Protein AF-A0A2T7PE04-F1 (afdb_monomer)

Mean predicted aligned error: 10.23 Å

Secondary structure (DSSP, 8-state):
-----------------S----S---HHHHHHHHHHHS-TT-SSEE-HHHHHHHIIIII-SS-SS-EEHHHHHHHHHHHH---HHHHHHHHHHHHTT-SEE-GGGGSSTTTSS-EEHHHHHHHHHHHHHHHHHTT-------HHHHHHHHHHHT-TT-SSEE-HHHHHHHIIIII-GGGTTT--TTSS---SS-S-EEHHHHHHHHHHHS---HHHHHHHHHHHHTT-SEE-GGGG-STTTTT-EEHHHHHHHHTT-

Organism: Pomacea canaliculata (NCBI:txid400727)

InterPro domains:
  IPR011992 EF-hand domain pair [SSF47473] (48-207)

Nearest PDB structures (foldseek):
  3mse-assembly1_B-2  TM=3.261E-01  e=2.092E-01  Plasmodium falciparum
  2scp-assembly1_B  TM=3.232E-01  e=1.179E+00  Hediste diversicolor
  4ndb-assembly2_B  TM=3.263E-01  e=1.772E+00  Doryteuthis pealeii
  5f6t-assembly1_A  TM=3.227E-01  e=1.772E+00  Doryteuthis pealeii

Sequence (257 aa):
MCVYIFHLCARVNRAEEGGCVSTSLSIDEKLRINAAANDHDNNQIVDASDVAYDLSHNYDTNGDGAVTEDESITRWTCAFGDTVYFARFVFNLLSRGQAEIRPEQFNVPPLDTGIPLSRFIELNRQRYELFSNDSCVNTDLTLDQKLDINAQQNDHNNDGLVTSDDIAYDLNNRYDANRGLLQMKNSRESLTEDGKVTQAEWVLHWSCAYGDTAAYARYTWQQIGRGAEYIQSSQFSGPPFDTGIPIAAFRASNRQV

Structure (mmCIF, N/CA/C/O backbone):
data_AF-A0A2T7PE04-F1
#
_entry.id   AF-A0A2T7PE04-F1
#
loop_
_atom_site.group_PDB
_atom_site.id
_atom_site.type_symbol
_atom_site.label_atom_id
_atom_site.label_alt_id
_atom_site.label_comp_id
_atom_site.label_asym_id
_atom_site.label_entity_id
_atom_site.label_seq_id
_atom_site.pdbx_PDB_ins_code
_atom_site.Cartn_x
_atom_site.Cartn_y
_atom_site.Cartn_z
_atom_site.occupancy
_atom_site.B_iso_or_equiv
_atom_site.auth_seq_id
_atom_site.auth_comp_id
_atom_site.auth_asym_id
_atom_site.auth_atom_id
_atom_site.pdbx_PDB_model_num
ATOM 1 N N . MET A 1 1 ? 61.972 16.098 19.464 1.00 27.78 1 MET A N 1
ATOM 2 C CA . MET A 1 1 ? 61.498 17.491 19.290 1.00 27.78 1 MET A CA 1
ATOM 3 C C . MET A 1 1 ? 60.408 17.437 18.222 1.00 27.78 1 MET A C 1
ATOM 5 O O . MET A 1 1 ? 60.776 17.211 17.085 1.00 27.78 1 MET A O 1
ATOM 9 N N . CYS A 1 2 ? 59.093 17.349 18.488 1.00 22.66 2 CYS A N 1
ATOM 10 C CA . CYS A 1 2 ? 58.200 18.124 19.384 1.00 22.66 2 CYS A CA 1
ATOM 11 C C . CYS A 1 2 ? 58.301 19.633 19.062 1.00 22.66 2 CYS A C 1
ATOM 13 O O . CYS A 1 2 ? 59.397 20.159 19.211 1.00 22.66 2 CYS A O 1
ATOM 15 N N . VAL A 1 3 ? 57.268 20.354 18.577 1.00 24.62 3 VAL A N 1
ATOM 16 C CA . VAL A 1 3 ? 55.941 20.597 19.204 1.00 24.62 3 VAL A CA 1
ATOM 17 C C . VAL A 1 3 ? 54.920 21.302 18.246 1.00 24.62 3 VAL A C 1
ATOM 19 O O . VAL A 1 3 ? 55.296 22.289 17.629 1.00 24.62 3 VAL A O 1
ATOM 22 N N . TYR A 1 4 ? 53.657 20.803 18.225 1.00 25.81 4 TYR A N 1
ATOM 23 C CA . TYR A 1 4 ? 52.291 21.435 18.202 1.00 25.81 4 TYR A CA 1
ATOM 24 C C . TYR A 1 4 ? 51.849 22.403 17.061 1.00 25.81 4 TYR A C 1
ATOM 26 O O . TYR A 1 4 ? 52.633 23.220 16.608 1.00 25.81 4 TYR A O 1
ATOM 34 N N . ILE A 1 5 ? 50.594 22.401 16.552 1.00 26.19 5 ILE A N 1
ATOM 35 C CA . ILE A 1 5 ? 49.298 22.659 17.241 1.00 26.19 5 ILE A CA 1
ATOM 36 C C . ILE A 1 5 ? 48.085 21.887 16.648 1.00 26.19 5 ILE A C 1
ATOM 38 O O . ILE A 1 5 ? 48.012 21.563 15.468 1.00 26.19 5 ILE A O 1
ATOM 42 N N . PHE A 1 6 ? 47.148 21.640 17.569 1.00 26.67 6 PHE A N 1
ATOM 43 C CA . PHE A 1 6 ? 45.849 20.960 17.599 1.00 26.67 6 PHE A CA 1
ATOM 44 C C . PHE A 1 6 ? 44.714 21.414 16.638 1.00 26.67 6 PHE A C 1
ATOM 46 O O . PHE A 1 6 ? 44.515 22.599 16.409 1.00 26.67 6 PHE A O 1
ATOM 53 N N . HIS A 1 7 ? 43.863 20.423 16.314 1.00 24.27 7 HIS A N 1
ATOM 54 C CA . HIS A 1 7 ? 42.381 20.412 16.269 1.00 24.27 7 HIS A CA 1
ATOM 55 C C . HIS A 1 7 ? 41.602 21.220 15.214 1.00 24.27 7 HIS A C 1
ATOM 57 O O . HIS A 1 7 ? 41.357 22.410 15.375 1.00 24.27 7 HIS A O 1
ATOM 63 N N . LEU A 1 8 ? 40.938 20.478 14.318 1.00 25.59 8 LEU A N 1
ATOM 64 C CA . LEU A 1 8 ? 39.481 20.578 14.176 1.00 25.59 8 LEU A CA 1
ATOM 65 C C . LEU A 1 8 ? 38.883 19.205 13.826 1.00 25.59 8 LEU A C 1
ATOM 67 O O . LEU A 1 8 ? 39.185 18.613 12.794 1.00 25.59 8 LEU A O 1
ATOM 71 N N . CYS A 1 9 ? 38.058 18.695 14.742 1.00 28.19 9 CYS A N 1
ATOM 72 C CA . CYS A 1 9 ? 37.205 17.529 14.559 1.00 28.19 9 CYS A CA 1
ATOM 73 C C . CYS A 1 9 ? 36.191 17.770 13.435 1.00 28.19 9 CYS A C 1
ATOM 75 O O . CYS A 1 9 ? 35.368 18.677 13.543 1.00 28.19 9 CYS A O 1
ATOM 77 N N . ALA A 1 10 ? 36.142 16.874 12.454 1.00 27.56 10 ALA A N 1
ATOM 78 C CA . ALA A 1 10 ? 34.897 16.519 11.788 1.00 27.56 10 ALA A CA 1
ATOM 79 C C . ALA A 1 10 ? 34.791 14.993 11.796 1.00 27.56 10 ALA A C 1
ATOM 81 O O . ALA A 1 10 ? 35.733 14.277 11.465 1.00 27.56 10 ALA A O 1
ATOM 82 N N . ARG A 1 11 ? 33.659 14.529 12.319 1.00 27.81 11 ARG A N 1
ATOM 83 C CA . ARG A 1 11 ? 33.327 13.137 12.601 1.00 27.81 11 ARG A CA 1
ATOM 84 C C . ARG A 1 11 ? 33.452 12.286 11.340 1.00 27.81 11 ARG A C 1
ATOM 86 O O . ARG A 1 11 ? 33.003 12.680 10.270 1.00 27.81 11 ARG A O 1
ATOM 93 N N . VAL A 1 12 ? 34.007 11.093 11.517 1.00 32.03 12 VAL A N 1
ATOM 94 C CA . VAL A 1 12 ? 33.907 9.990 10.562 1.00 32.03 12 VAL A CA 1
ATOM 95 C C . VAL A 1 12 ? 32.426 9.611 10.472 1.00 32.03 12 VAL A C 1
ATOM 97 O O . VAL A 1 12 ? 31.904 8.960 11.377 1.00 32.03 12 VAL A O 1
ATOM 100 N N . ASN A 1 13 ? 31.736 10.069 9.424 1.00 32.59 13 ASN A N 1
ATOM 101 C CA . ASN A 1 13 ? 30.452 9.492 9.041 1.00 32.59 13 ASN A CA 1
ATOM 102 C C . ASN A 1 13 ? 30.728 8.115 8.445 1.00 32.59 13 ASN A C 1
ATOM 104 O O . ASN A 1 13 ? 31.576 7.944 7.571 1.00 32.59 13 ASN A O 1
ATOM 108 N N . ARG A 1 14 ? 30.063 7.127 9.028 1.00 31.98 14 ARG A N 1
ATOM 109 C CA . ARG A 1 14 ? 30.251 5.705 8.791 1.00 31.98 14 ARG A CA 1
ATOM 110 C C . ARG A 1 14 ? 29.171 5.240 7.811 1.00 31.98 14 ARG A C 1
ATOM 112 O O . ARG A 1 14 ? 28.013 5.579 8.021 1.00 31.98 14 ARG A O 1
ATOM 119 N N . ALA A 1 15 ? 29.606 4.428 6.847 1.00 34.78 15 ALA A N 1
ATOM 120 C CA . ALA A 1 15 ? 28.844 3.641 5.871 1.00 34.78 15 ALA A CA 1
ATOM 121 C C . ALA A 1 15 ? 28.248 4.399 4.665 1.00 34.78 15 ALA A C 1
ATOM 123 O O . ALA A 1 15 ? 27.088 4.792 4.650 1.00 34.78 15 ALA A O 1
ATOM 124 N N . GLU A 1 16 ? 29.074 4.528 3.621 1.00 43.03 16 GLU A N 1
ATOM 125 C CA . GLU A 1 16 ? 28.631 4.378 2.233 1.00 43.03 16 GLU A CA 1
ATOM 126 C C . GLU A 1 16 ? 28.378 2.880 1.976 1.00 43.03 16 GLU A C 1
ATOM 128 O O . GLU A 1 16 ? 29.316 2.083 2.011 1.00 43.03 16 GLU A O 1
ATOM 133 N N . GLU A 1 17 ? 27.129 2.498 1.716 1.00 35.31 17 GLU A N 1
ATOM 134 C CA . GLU A 1 17 ? 26.747 1.212 1.122 1.00 35.31 17 GLU A CA 1
ATOM 135 C C . GLU A 1 17 ? 25.941 1.511 -0.159 1.00 35.31 17 GLU A C 1
ATOM 137 O O . GLU A 1 17 ? 24.903 2.158 -0.104 1.00 35.31 17 GLU A O 1
ATOM 142 N N . GLY A 1 18 ? 26.459 1.100 -1.324 1.00 37.59 18 GLY A N 1
ATOM 143 C CA . GLY A 1 18 ? 25.683 0.774 -2.534 1.00 37.59 18 GLY A CA 1
ATOM 144 C C . GLY A 1 18 ? 24.768 1.825 -3.198 1.00 37.59 18 GLY A C 1
ATOM 145 O O . GLY A 1 18 ? 23.555 1.741 -3.102 1.00 37.59 18 GLY A O 1
ATOM 146 N N . GLY A 1 19 ? 25.332 2.701 -4.038 1.00 48.53 19 GLY A N 1
ATOM 147 C CA . GLY A 1 19 ? 24.897 2.841 -5.444 1.00 48.53 19 GLY A CA 1
ATOM 148 C C . GLY A 1 19 ? 23.453 3.229 -5.824 1.00 48.53 19 GLY A C 1
ATOM 149 O O . GLY A 1 19 ? 22.999 2.768 -6.869 1.00 48.53 19 GLY A O 1
ATOM 150 N N . CYS A 1 20 ? 22.729 4.079 -5.089 1.00 64.50 20 CYS A N 1
ATOM 151 C CA . CYS A 1 20 ? 21.501 4.673 -5.646 1.00 64.50 20 CYS A CA 1
ATOM 152 C C . CYS A 1 20 ? 21.829 5.642 -6.809 1.00 64.50 20 CYS A C 1
ATOM 154 O O . CYS A 1 20 ? 22.736 6.468 -6.695 1.00 64.50 20 CYS A O 1
ATOM 156 N N . VAL A 1 21 ? 21.096 5.562 -7.929 1.00 61.19 21 VAL A N 1
ATOM 157 C CA . VAL A 1 21 ? 21.452 6.259 -9.186 1.00 61.19 21 VAL A CA 1
ATOM 158 C C . VAL A 1 21 ? 20.731 7.604 -9.353 1.00 61.19 21 VAL A C 1
ATOM 160 O O . VAL A 1 21 ? 21.241 8.473 -10.060 1.00 61.19 21 VAL A O 1
ATOM 163 N N . SER A 1 22 ? 19.575 7.834 -8.714 1.00 59.44 22 SER A N 1
ATOM 164 C CA . SER A 1 22 ? 18.829 9.083 -8.926 1.00 59.44 22 SER A CA 1
ATOM 165 C C . SER A 1 22 ? 18.009 9.548 -7.724 1.00 59.44 22 SER A C 1
ATOM 167 O O . SER A 1 22 ? 17.223 8.788 -7.174 1.00 59.44 22 SER A O 1
ATOM 169 N N . THR A 1 23 ? 18.160 10.820 -7.338 1.00 60.88 23 THR A N 1
ATOM 170 C CA . THR A 1 23 ? 17.437 11.436 -6.207 1.00 60.88 23 THR A CA 1
ATOM 171 C C . THR A 1 23 ? 16.507 12.585 -6.618 1.00 60.88 23 THR A C 1
ATOM 173 O O . THR A 1 23 ? 15.920 13.229 -5.751 1.00 60.88 23 THR A O 1
ATOM 176 N N . SER A 1 24 ? 16.345 12.870 -7.919 1.00 71.88 24 SER A N 1
ATOM 177 C CA . SER A 1 24 ? 15.577 14.041 -8.382 1.00 71.88 24 SER A CA 1
ATOM 178 C C . SER A 1 24 ? 14.879 13.863 -9.739 1.00 71.88 24 SER A C 1
ATOM 180 O O . SER A 1 24 ? 14.926 14.764 -10.577 1.00 71.88 24 SER A O 1
ATOM 182 N N . LEU A 1 25 ? 14.254 12.710 -9.986 1.00 87.94 25 LEU A N 1
ATOM 183 C CA . LEU A 1 25 ? 13.453 12.498 -11.199 1.00 87.94 25 LEU A CA 1
ATOM 184 C C . LEU A 1 25 ? 12.065 13.133 -11.068 1.00 87.94 25 LEU A C 1
ATOM 186 O O . LEU A 1 25 ? 11.424 13.044 -10.018 1.00 87.94 25 LEU A O 1
ATOM 190 N N . SER A 1 26 ? 11.563 13.711 -12.156 1.00 90.88 26 SER A N 1
ATOM 191 C CA . SER A 1 26 ? 10.141 14.033 -12.299 1.00 90.88 26 SER A CA 1
ATOM 192 C C . SER A 1 26 ? 9.295 12.757 -12.388 1.00 90.88 26 SER A C 1
ATOM 194 O O . SER A 1 26 ? 9.791 11.701 -12.781 1.00 90.88 26 SER A O 1
ATOM 196 N N . ILE A 1 27 ? 7.998 12.843 -12.066 1.00 90.88 27 ILE A N 1
ATOM 197 C CA . ILE A 1 27 ? 7.074 11.699 -12.195 1.00 90.88 27 ILE A CA 1
ATOM 198 C C . ILE A 1 27 ? 7.115 11.127 -13.621 1.00 90.88 27 ILE A C 1
ATOM 200 O O . ILE A 1 27 ? 7.191 9.915 -13.789 1.00 90.88 27 ILE A O 1
ATOM 204 N N . ASP A 1 28 ? 7.147 11.976 -14.648 1.00 93.19 28 ASP A N 1
ATOM 205 C CA . ASP A 1 28 ? 7.186 11.525 -16.044 1.00 93.19 28 ASP A CA 1
ATOM 206 C C . ASP A 1 28 ? 8.462 10.736 -16.376 1.00 93.19 28 ASP A C 1
ATOM 208 O O . ASP A 1 28 ? 8.407 9.732 -17.090 1.00 93.19 28 ASP A O 1
ATOM 212 N N . GLU A 1 29 ? 9.610 11.137 -15.826 1.00 92.56 29 GLU A N 1
ATOM 213 C CA . GLU A 1 29 ? 10.861 10.392 -15.984 1.00 92.56 29 GLU A CA 1
ATOM 214 C C . GLU A 1 29 ? 10.814 9.039 -15.273 1.00 92.56 29 GLU A C 1
ATOM 216 O O . GLU A 1 29 ? 11.231 8.041 -15.864 1.00 92.56 29 GLU A O 1
ATOM 221 N N . LYS A 1 30 ? 10.263 8.986 -14.052 1.00 92.94 30 LYS A N 1
ATOM 222 C CA . LYS A 1 30 ? 10.074 7.733 -13.300 1.00 92.94 30 LYS A CA 1
ATOM 223 C C . LYS A 1 30 ? 9.181 6.767 -14.070 1.00 92.94 30 LYS A C 1
ATOM 225 O O . LYS A 1 30 ? 9.563 5.621 -14.289 1.00 92.94 30 LYS A O 1
ATOM 230 N N . LEU A 1 31 ? 8.035 7.250 -14.559 1.00 94.19 31 LEU A N 1
ATOM 231 C CA . LEU A 1 31 ? 7.091 6.457 -15.349 1.00 94.19 31 LEU A CA 1
ATOM 232 C C . LEU A 1 31 ? 7.731 5.917 -16.629 1.00 94.19 31 LEU A C 1
ATOM 234 O O . LEU A 1 31 ? 7.525 4.753 -16.960 1.00 94.19 31 LEU A O 1
ATOM 238 N N . ARG A 1 32 ? 8.538 6.725 -17.326 1.00 92.31 32 ARG A N 1
ATOM 239 C CA . ARG A 1 32 ? 9.254 6.290 -18.533 1.00 92.31 32 ARG A CA 1
ATOM 240 C C . ARG A 1 32 ? 10.283 5.200 -18.233 1.00 92.31 32 ARG A C 1
ATOM 242 O O . ARG A 1 32 ? 10.383 4.249 -18.999 1.00 92.31 32 ARG A O 1
ATOM 249 N N . ILE A 1 33 ? 11.059 5.341 -17.157 1.00 91.44 33 ILE A N 1
ATOM 250 C CA . ILE A 1 33 ? 12.054 4.331 -16.761 1.00 91.44 33 ILE A CA 1
ATOM 251 C C . ILE A 1 33 ? 11.350 3.035 -16.349 1.00 91.44 33 ILE A C 1
ATOM 253 O O . ILE A 1 33 ? 11.751 1.966 -16.796 1.00 91.44 33 ILE A O 1
ATOM 257 N N . ASN A 1 34 ? 10.281 3.132 -15.555 1.00 92.94 34 ASN A N 1
ATOM 258 C CA . ASN A 1 34 ? 9.504 1.973 -15.127 1.00 92.94 34 ASN A CA 1
ATOM 259 C C . ASN A 1 34 ? 8.859 1.238 -16.314 1.00 92.94 34 ASN A C 1
ATOM 261 O O . ASN A 1 34 ? 8.918 0.016 -16.396 1.00 92.94 34 ASN A O 1
ATOM 265 N N . ALA A 1 35 ? 8.293 1.988 -17.265 1.00 93.69 35 ALA A N 1
ATOM 266 C CA . ALA A 1 35 ? 7.720 1.445 -18.493 1.00 93.69 35 ALA A CA 1
ATOM 267 C C . ALA A 1 35 ? 8.767 0.724 -19.352 1.00 93.69 35 ALA A C 1
ATOM 269 O O . ALA A 1 35 ? 8.507 -0.376 -19.809 1.00 93.69 35 ALA A O 1
ATOM 270 N N . ALA A 1 36 ? 9.962 1.297 -19.516 1.00 92.19 36 ALA A N 1
ATOM 271 C CA . ALA A 1 36 ? 11.039 0.657 -20.272 1.00 92.19 36 ALA A CA 1
ATOM 272 C C . ALA A 1 36 ? 11.570 -0.625 -19.606 1.00 92.19 36 ALA A C 1
ATOM 274 O O . ALA A 1 36 ? 12.056 -1.512 -20.297 1.00 92.19 36 ALA A O 1
ATOM 275 N N . ALA A 1 37 ? 11.500 -0.726 -18.276 1.00 91.88 37 ALA A N 1
ATOM 276 C CA . ALA A 1 37 ? 11.869 -1.945 -17.558 1.00 91.88 37 ALA A CA 1
ATOM 277 C C . ALA A 1 37 ? 10.812 -3.059 -17.692 1.00 91.88 37 ALA A C 1
ATOM 279 O O . ALA A 1 37 ? 11.165 -4.231 -17.633 1.00 91.88 37 ALA A O 1
ATOM 280 N N . ASN A 1 38 ? 9.546 -2.681 -17.900 1.00 94.38 38 ASN A N 1
ATOM 281 C CA . ASN A 1 38 ? 8.389 -3.576 -18.020 1.00 94.38 38 ASN A CA 1
ATOM 282 C C . ASN A 1 38 ? 7.917 -3.784 -19.479 1.00 94.38 38 ASN A C 1
ATOM 284 O O . ASN A 1 38 ? 6.826 -4.287 -19.686 1.00 94.38 38 ASN A O 1
ATOM 288 N N . ASP A 1 39 ? 8.701 -3.390 -20.482 1.00 96.25 39 ASP A N 1
ATOM 289 C CA . ASP A 1 39 ? 8.492 -3.693 -21.914 1.00 96.25 39 ASP A CA 1
ATOM 290 C C . ASP A 1 39 ? 9.823 -4.244 -22.442 1.00 96.25 39 ASP A C 1
ATOM 292 O O . ASP A 1 39 ? 10.541 -3.589 -23.204 1.00 96.25 39 ASP A O 1
ATOM 296 N N . HIS A 1 40 ? 10.247 -5.389 -21.894 1.00 93.69 40 HIS A N 1
ATOM 297 C CA . HIS A 1 40 ? 11.614 -5.895 -22.040 1.00 93.69 40 HIS A CA 1
ATOM 298 C C . HIS A 1 40 ? 11.908 -6.327 -23.479 1.00 93.69 40 HIS A C 1
ATOM 300 O O . HIS A 1 40 ? 13.025 -6.140 -23.972 1.00 93.69 40 HIS A O 1
ATOM 306 N N . ASP A 1 41 ? 10.909 -6.880 -24.163 1.00 94.88 41 ASP A N 1
ATOM 307 C CA . ASP A 1 41 ? 11.011 -7.273 -25.567 1.00 94.88 41 ASP A CA 1
ATOM 308 C C . ASP A 1 41 ? 10.687 -6.125 -26.551 1.00 94.88 41 ASP A C 1
ATOM 310 O O . ASP A 1 41 ? 10.840 -6.289 -27.767 1.00 94.88 41 ASP A O 1
ATOM 314 N N . ASN A 1 42 ? 10.337 -4.939 -26.028 1.00 96.19 42 ASN A N 1
ATOM 315 C CA . ASN A 1 42 ? 10.048 -3.707 -26.763 1.00 96.19 42 ASN A CA 1
ATOM 316 C C . ASN A 1 42 ? 8.915 -3.876 -27.796 1.00 96.19 42 ASN A C 1
ATOM 318 O O . ASN A 1 42 ? 8.981 -3.344 -28.915 1.00 96.19 42 ASN A O 1
ATOM 322 N N . ASN A 1 43 ? 7.875 -4.629 -27.434 1.00 97.12 43 ASN A N 1
ATOM 323 C CA . ASN A 1 43 ? 6.700 -4.885 -28.263 1.00 97.12 43 ASN A CA 1
ATOM 324 C C . ASN A 1 43 ? 5.538 -3.894 -27.997 1.00 97.12 43 ASN A C 1
ATOM 326 O O . ASN A 1 43 ? 4.518 -3.955 -28.691 1.00 97.12 43 ASN A O 1
ATOM 330 N N . GLN A 1 44 ? 5.712 -2.938 -27.068 1.00 97.38 44 GLN A N 1
ATOM 331 C CA . GLN A 1 44 ? 4.714 -1.938 -26.643 1.00 97.38 44 GLN A CA 1
ATOM 332 C C . GLN A 1 44 ? 3.515 -2.518 -25.873 1.00 97.38 44 GLN A C 1
ATOM 334 O O . GLN A 1 44 ? 2.470 -1.863 -25.739 1.00 97.38 44 GLN A O 1
ATOM 339 N N . ILE A 1 45 ? 3.660 -3.724 -25.345 1.00 96.75 45 ILE A N 1
ATOM 340 C CA . ILE A 1 45 ? 2.716 -4.436 -24.495 1.00 96.75 45 ILE A CA 1
ATOM 341 C C . ILE A 1 45 ? 3.507 -4.878 -23.265 1.00 96.75 45 ILE A C 1
ATOM 343 O O . ILE A 1 45 ? 4.592 -5.411 -23.381 1.00 96.75 45 ILE A O 1
ATOM 347 N N . VAL A 1 46 ? 2.955 -4.630 -22.084 1.00 96.38 46 VAL A N 1
ATOM 348 C CA . VAL A 1 46 ? 3.490 -5.155 -20.829 1.00 96.38 46 VAL A CA 1
ATOM 349 C C . VAL A 1 46 ? 2.701 -6.407 -20.497 1.00 96.38 46 VAL A C 1
ATOM 351 O O . VAL A 1 46 ? 1.487 -6.319 -20.282 1.00 96.38 46 VAL A O 1
ATOM 354 N N . ASP A 1 47 ? 3.345 -7.562 -20.457 1.00 94.81 47 ASP A N 1
ATOM 355 C CA . ASP A 1 47 ? 2.704 -8.823 -20.092 1.00 94.81 47 ASP A CA 1
ATOM 356 C C . ASP A 1 47 ? 3.342 -9.486 -18.861 1.00 94.81 47 ASP A C 1
ATOM 358 O O . ASP A 1 47 ? 4.236 -8.945 -18.206 1.00 94.81 47 ASP A O 1
ATOM 362 N N . ALA A 1 48 ? 2.818 -10.649 -18.471 1.00 93.44 48 ALA A N 1
ATOM 363 C CA . ALA A 1 48 ? 3.313 -11.378 -17.308 1.00 93.44 48 ALA A CA 1
ATOM 364 C C . ALA A 1 48 ? 4.797 -11.774 -17.437 1.00 93.44 48 ALA A C 1
ATOM 366 O O . ALA A 1 48 ? 5.487 -11.880 -16.422 1.00 93.44 48 ALA A O 1
ATOM 367 N N . SER A 1 49 ? 5.300 -11.975 -18.659 1.00 95.38 49 SER A N 1
ATOM 368 C CA . SER A 1 49 ? 6.706 -12.294 -18.905 1.00 95.38 49 SER A CA 1
ATOM 369 C C . SER A 1 49 ? 7.610 -11.078 -18.701 1.00 95.38 49 SER A C 1
ATOM 371 O O . SER A 1 49 ? 8.660 -11.221 -18.070 1.00 95.38 49 SER A O 1
ATOM 373 N N . ASP A 1 50 ? 7.174 -9.884 -19.111 1.00 96.88 50 ASP A N 1
ATOM 374 C CA . ASP A 1 50 ? 7.891 -8.637 -18.825 1.00 96.88 50 ASP A CA 1
ATOM 375 C C . ASP A 1 50 ? 7.954 -8.359 -17.325 1.00 96.88 50 ASP A C 1
ATOM 377 O O . ASP A 1 50 ? 9.016 -8.056 -16.782 1.00 96.88 50 ASP A O 1
ATOM 381 N N . VAL A 1 51 ? 6.823 -8.515 -16.630 1.00 93.81 51 VAL A N 1
ATOM 382 C CA . VAL A 1 51 ? 6.746 -8.316 -15.176 1.00 93.81 51 VAL A CA 1
ATOM 383 C C . VAL A 1 51 ? 7.640 -9.320 -14.447 1.00 93.81 51 VAL A C 1
ATOM 385 O O . VAL A 1 51 ? 8.367 -8.950 -13.527 1.00 93.81 51 VAL A O 1
ATOM 388 N N . ALA A 1 52 ? 7.642 -10.589 -14.866 1.00 94.69 52 ALA A N 1
ATOM 389 C CA . ALA A 1 52 ? 8.538 -11.601 -14.312 1.00 94.69 52 ALA A CA 1
ATOM 390 C C . ALA A 1 52 ? 10.018 -11.253 -14.542 1.00 94.69 52 ALA A C 1
ATOM 392 O O . ALA A 1 52 ? 10.849 -11.443 -13.647 1.00 94.69 52 ALA A O 1
ATOM 393 N N . TYR A 1 53 ? 10.351 -10.723 -15.722 1.00 95.38 53 TYR A N 1
ATOM 394 C CA . TYR A 1 53 ? 11.695 -10.253 -16.032 1.00 95.38 53 TYR A CA 1
ATOM 395 C C . TYR A 1 53 ? 12.103 -9.087 -15.122 1.00 95.38 53 TYR A C 1
ATOM 397 O O . TYR A 1 53 ? 13.155 -9.157 -14.488 1.00 95.38 53 TYR A O 1
ATOM 405 N N . ASP A 1 54 ? 11.265 -8.055 -14.991 1.00 94.88 54 ASP A N 1
ATOM 406 C CA . ASP A 1 54 ? 11.547 -6.893 -14.141 1.00 94.88 54 ASP A CA 1
ATOM 407 C C . ASP A 1 54 ? 11.711 -7.297 -12.669 1.00 94.88 54 ASP A C 1
ATOM 409 O O . ASP A 1 54 ? 12.701 -6.928 -12.035 1.00 94.88 54 ASP A O 1
ATOM 413 N N . LEU A 1 55 ? 10.809 -8.130 -12.137 1.00 94.81 55 LEU A N 1
ATOM 414 C CA . LEU A 1 55 ? 10.900 -8.621 -10.758 1.00 94.81 55 LEU A CA 1
ATOM 415 C C . LEU A 1 55 ? 12.207 -9.383 -10.510 1.00 94.81 55 LEU A C 1
ATOM 417 O O . LEU A 1 55 ? 12.885 -9.121 -9.523 1.00 94.81 55 LEU A O 1
ATOM 421 N N . SER A 1 56 ? 12.601 -10.278 -11.415 1.00 93.94 56 SER A N 1
ATOM 422 C CA . SER A 1 56 ? 13.813 -11.093 -11.240 1.00 93.94 56 SER A CA 1
ATOM 423 C C . SER A 1 56 ? 15.126 -10.331 -11.457 1.00 93.94 56 SER A C 1
ATOM 425 O O . SER A 1 56 ? 16.142 -10.702 -10.880 1.00 93.94 56 SER A O 1
ATOM 427 N N . HIS A 1 57 ? 15.138 -9.280 -12.283 1.00 91.81 57 HIS A N 1
ATOM 428 C CA . HIS A 1 57 ? 16.377 -8.580 -12.656 1.00 91.81 57 HIS A CA 1
ATOM 429 C C . HIS A 1 57 ? 16.573 -7.248 -11.934 1.00 91.81 57 HIS A C 1
ATOM 431 O O . HIS A 1 57 ? 17.707 -6.782 -11.813 1.00 91.81 57 HIS A O 1
ATOM 437 N N . ASN A 1 58 ? 15.488 -6.616 -11.484 1.00 91.19 58 ASN A N 1
ATOM 438 C CA . ASN A 1 58 ? 15.530 -5.280 -10.897 1.00 91.19 58 ASN A CA 1
ATOM 439 C C . ASN A 1 58 ? 15.034 -5.220 -9.448 1.00 91.19 58 ASN A C 1
ATOM 441 O O . ASN A 1 58 ? 15.295 -4.211 -8.790 1.00 91.19 58 ASN A O 1
ATOM 445 N N . TYR A 1 59 ? 14.334 -6.246 -8.955 1.00 93.94 59 TYR A N 1
ATOM 446 C CA . TYR A 1 59 ? 13.804 -6.281 -7.589 1.00 93.94 59 TYR A CA 1
ATOM 447 C C . TYR A 1 59 ? 14.444 -7.380 -6.733 1.00 93.94 59 TYR A C 1
ATOM 449 O O . TYR A 1 59 ? 14.960 -7.066 -5.667 1.00 93.94 59 TYR A O 1
ATOM 457 N N . ASP A 1 60 ? 14.423 -8.637 -7.184 1.00 94.88 60 ASP A N 1
ATOM 458 C CA . ASP A 1 60 ? 14.931 -9.811 -6.457 1.00 94.88 60 ASP A CA 1
ATOM 459 C C . ASP A 1 60 ? 16.469 -9.806 -6.400 1.00 94.88 60 ASP A C 1
ATOM 461 O O . ASP A 1 60 ? 17.172 -10.421 -7.203 1.00 94.88 60 ASP A O 1
ATOM 465 N N . THR A 1 61 ? 17.014 -9.030 -5.466 1.00 91.75 61 THR A N 1
ATOM 466 C CA . THR A 1 61 ? 18.463 -8.832 -5.338 1.00 91.75 61 THR A CA 1
ATOM 467 C C . THR A 1 61 ? 19.198 -10.055 -4.817 1.00 91.75 61 THR A C 1
ATOM 469 O O . THR A 1 61 ? 20.404 -10.185 -5.047 1.00 91.75 61 THR A O 1
ATOM 472 N N . ASN A 1 62 ? 18.501 -10.922 -4.084 1.00 92.94 62 ASN A N 1
ATOM 473 C CA . ASN A 1 62 ? 19.103 -12.089 -3.459 1.00 92.94 62 ASN A CA 1
ATOM 474 C C . ASN A 1 62 ? 18.958 -13.360 -4.327 1.00 92.94 62 ASN A C 1
ATOM 476 O O . ASN A 1 62 ? 19.735 -14.304 -4.154 1.00 92.94 62 ASN A O 1
ATOM 480 N N . GLY A 1 63 ? 18.054 -13.340 -5.310 1.00 93.94 63 GLY A N 1
ATOM 481 C CA . GLY A 1 63 ? 17.860 -14.381 -6.313 1.00 93.94 63 GLY A CA 1
ATOM 482 C C . GLY A 1 63 ? 17.076 -15.594 -5.811 1.00 93.94 63 GLY A C 1
ATOM 483 O O . GLY A 1 63 ? 17.281 -16.694 -6.334 1.00 93.94 63 GLY A O 1
ATOM 484 N N . ASP A 1 64 ? 16.233 -15.443 -4.787 1.00 95.50 64 ASP A N 1
ATOM 485 C CA . ASP A 1 64 ? 15.419 -16.532 -4.227 1.00 95.50 64 ASP A CA 1
ATOM 486 C C . ASP A 1 64 ? 14.070 -16.732 -4.945 1.00 95.50 64 ASP A C 1
ATOM 488 O O . ASP A 1 64 ? 13.313 -17.657 -4.620 1.00 95.50 64 ASP A O 1
ATOM 492 N N . GLY A 1 65 ? 13.788 -15.919 -5.966 1.00 94.50 65 GLY A N 1
ATOM 493 C CA . GLY A 1 65 ? 12.567 -15.968 -6.760 1.00 94.50 65 GLY A CA 1
ATOM 494 C C . GLY A 1 65 ? 11.363 -15.325 -6.072 1.00 94.50 65 GLY A C 1
ATOM 495 O O . GLY A 1 65 ? 10.226 -15.558 -6.499 1.00 94.50 65 GLY A O 1
ATOM 496 N N . ALA A 1 66 ? 11.571 -14.557 -5.003 1.00 95.75 66 ALA A N 1
ATOM 497 C CA . ALA A 1 66 ? 10.546 -13.785 -4.321 1.00 95.75 66 ALA A CA 1
ATOM 498 C C . ALA A 1 66 ? 11.041 -12.364 -4.043 1.00 95.75 66 ALA A C 1
ATOM 500 O O . ALA A 1 66 ? 12.148 -12.142 -3.581 1.00 95.75 66 ALA A O 1
ATOM 501 N N . VAL A 1 67 ? 10.186 -11.375 -4.286 1.00 96.06 67 VAL A N 1
ATOM 502 C CA . VAL A 1 67 ? 10.499 -9.979 -3.975 1.00 96.06 67 VAL A CA 1
ATOM 503 C C . VAL A 1 67 ? 9.909 -9.629 -2.620 1.00 96.06 67 VAL A C 1
ATOM 505 O O . VAL A 1 67 ? 8.687 -9.616 -2.436 1.00 96.06 67 VAL A O 1
ATOM 508 N N . THR A 1 68 ? 10.780 -9.310 -1.674 1.00 94.88 68 THR A N 1
ATOM 509 C CA . THR A 1 68 ? 10.410 -8.835 -0.340 1.00 94.88 68 THR A CA 1
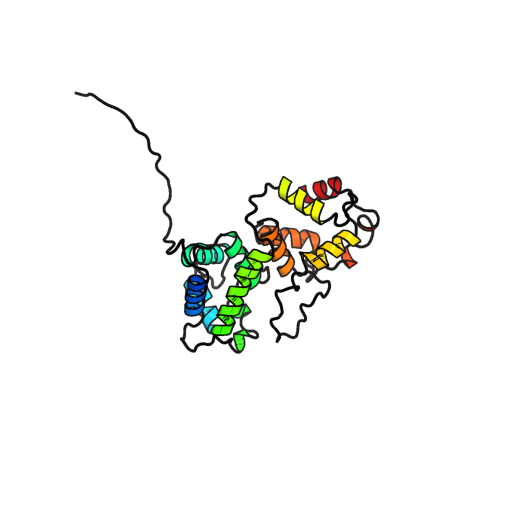ATOM 510 C C . THR A 1 68 ? 10.070 -7.339 -0.326 1.00 94.88 68 THR A C 1
ATOM 512 O O . THR A 1 68 ? 10.330 -6.594 -1.276 1.00 94.88 68 THR A O 1
ATOM 515 N N . GLU A 1 69 ? 9.482 -6.871 0.780 1.00 90.62 69 GLU A N 1
ATOM 516 C CA . GLU A 1 69 ? 9.214 -5.440 0.986 1.00 90.62 69 GLU A CA 1
ATOM 517 C C . GLU A 1 69 ? 10.506 -4.609 0.906 1.00 90.62 69 GLU A C 1
ATOM 519 O O . GLU A 1 69 ? 10.519 -3.569 0.252 1.00 90.62 69 GLU A O 1
ATOM 524 N N . ASP A 1 70 ? 11.598 -5.086 1.511 1.00 91.94 70 ASP A N 1
ATOM 525 C CA . ASP A 1 70 ? 12.886 -4.382 1.550 1.00 91.94 70 ASP A CA 1
ATOM 526 C C . ASP A 1 70 ? 13.534 -4.276 0.162 1.00 91.94 70 ASP A C 1
ATOM 528 O O . ASP A 1 70 ? 14.071 -3.227 -0.204 1.00 91.94 70 ASP A O 1
ATOM 532 N N . GLU A 1 71 ? 13.432 -5.329 -0.646 1.00 93.88 71 GLU A N 1
ATOM 533 C CA . GLU A 1 71 ? 13.881 -5.343 -2.042 1.00 93.88 71 GLU A CA 1
ATOM 534 C C . GLU A 1 71 ? 13.096 -4.357 -2.902 1.00 93.88 71 GLU A C 1
ATOM 536 O O . GLU A 1 71 ? 13.678 -3.541 -3.623 1.00 93.88 71 GLU A O 1
ATOM 541 N N . SER A 1 72 ? 11.770 -4.352 -2.756 1.00 91.88 72 SER A N 1
ATOM 542 C CA . SER A 1 72 ? 10.916 -3.364 -3.412 1.00 91.88 72 SER A CA 1
ATOM 543 C C . SER A 1 72 ? 11.245 -1.941 -2.962 1.00 91.88 72 SER A C 1
ATOM 545 O O . SER A 1 72 ? 11.421 -1.056 -3.803 1.00 91.88 72 SER A O 1
ATOM 547 N N . ILE A 1 73 ? 11.396 -1.699 -1.656 1.00 90.31 73 ILE A N 1
ATOM 548 C CA . ILE A 1 73 ? 11.790 -0.389 -1.122 1.00 90.31 73 ILE A CA 1
ATOM 549 C C . ILE A 1 73 ? 13.123 0.051 -1.718 1.00 90.31 73 ILE A C 1
ATOM 551 O O . ILE A 1 73 ? 13.230 1.183 -2.195 1.00 90.31 73 ILE A O 1
ATOM 555 N N . THR A 1 74 ? 14.116 -0.833 -1.750 1.00 90.94 74 THR A N 1
ATOM 556 C CA . THR A 1 74 ? 15.437 -0.545 -2.316 1.00 90.94 74 THR A CA 1
ATOM 557 C C . THR A 1 74 ? 15.326 -0.158 -3.785 1.00 90.94 74 THR A C 1
ATOM 559 O O . THR A 1 74 ? 15.840 0.887 -4.185 1.00 90.94 74 THR A O 1
ATOM 562 N N . ARG A 1 75 ? 14.582 -0.928 -4.587 1.00 90.69 75 ARG A N 1
ATOM 563 C CA . ARG A 1 75 ? 14.348 -0.621 -6.001 1.00 90.69 75 ARG A CA 1
ATOM 564 C C . ARG A 1 75 ? 13.715 0.756 -6.185 1.00 90.69 75 ARG A C 1
ATOM 566 O O . ARG A 1 75 ? 14.263 1.579 -6.919 1.00 90.69 75 ARG A O 1
ATOM 573 N N . TRP A 1 76 ? 12.602 1.041 -5.512 1.00 90.31 76 TRP A N 1
ATOM 574 C CA . TRP A 1 76 ? 11.878 2.299 -5.710 1.00 90.31 76 TRP A CA 1
ATOM 575 C C . TRP A 1 76 ? 12.655 3.525 -5.218 1.00 90.31 76 TRP A C 1
ATOM 577 O O . TRP A 1 76 ? 12.706 4.555 -5.895 1.00 90.31 76 TRP A O 1
ATOM 587 N N . THR A 1 77 ? 13.312 3.409 -4.067 1.00 89.31 77 THR A N 1
ATOM 588 C CA . THR A 1 77 ? 14.091 4.510 -3.490 1.00 89.31 77 THR A CA 1
ATOM 589 C C . THR A 1 77 ? 15.376 4.771 -4.275 1.00 89.31 77 THR A C 1
ATOM 591 O O . THR A 1 77 ? 15.657 5.922 -4.601 1.00 89.31 77 THR A O 1
ATOM 594 N N . CYS A 1 78 ? 16.133 3.739 -4.662 1.00 86.56 78 CYS A N 1
ATOM 595 C CA . CYS A 1 78 ? 17.402 3.935 -5.365 1.00 86.56 78 CYS A CA 1
ATOM 596 C C . CYS A 1 78 ? 17.260 4.213 -6.867 1.00 86.56 78 CYS A C 1
ATOM 598 O O . CYS A 1 78 ? 18.069 4.971 -7.415 1.00 86.56 78 CYS A O 1
ATOM 600 N N . ALA A 1 79 ? 16.299 3.582 -7.553 1.00 84.75 79 ALA A N 1
ATOM 601 C CA . ALA A 1 79 ? 16.141 3.742 -9.000 1.00 84.75 79 ALA A CA 1
ATOM 602 C C . ALA A 1 79 ? 15.321 4.983 -9.359 1.00 84.75 79 ALA A C 1
ATOM 604 O O . ALA A 1 79 ? 15.632 5.656 -10.343 1.00 84.75 79 ALA A O 1
ATOM 605 N N . PHE A 1 80 ? 14.293 5.294 -8.562 1.00 87.94 80 PHE A N 1
ATOM 606 C CA . PHE A 1 80 ? 13.354 6.373 -8.864 1.00 87.94 80 PHE A CA 1
ATOM 607 C C . PHE A 1 80 ? 13.472 7.576 -7.921 1.00 87.94 80 PHE A C 1
ATOM 609 O O . PHE A 1 80 ? 12.902 8.628 -8.214 1.00 87.94 80 PHE A O 1
ATOM 616 N N . GLY A 1 81 ? 14.208 7.467 -6.810 1.00 86.88 81 GLY A N 1
ATOM 617 C CA . GLY A 1 81 ? 14.289 8.536 -5.812 1.00 86.88 81 GLY A CA 1
ATOM 618 C C . GLY A 1 81 ? 12.960 8.765 -5.091 1.00 86.88 81 GLY A C 1
ATOM 619 O O . GLY A 1 81 ? 12.678 9.883 -4.659 1.00 86.88 81 GLY A O 1
ATOM 620 N N . ASP A 1 82 ? 12.098 7.747 -5.037 1.00 87.94 82 ASP A N 1
ATOM 621 C CA . ASP A 1 82 ? 10.841 7.814 -4.299 1.00 87.94 82 ASP A CA 1
ATOM 622 C C . ASP A 1 82 ? 11.062 7.691 -2.790 1.00 87.94 82 ASP A C 1
ATOM 624 O O . ASP A 1 82 ? 12.109 7.250 -2.316 1.00 87.94 82 ASP A O 1
ATOM 628 N N . THR A 1 83 ? 10.066 8.111 -2.011 1.00 85.06 83 THR A N 1
ATOM 629 C CA . THR A 1 83 ? 10.106 7.938 -0.558 1.00 85.06 83 THR A CA 1
ATOM 630 C C . THR A 1 83 ? 9.885 6.471 -0.194 1.00 85.06 83 THR A C 1
ATOM 632 O O . THR A 1 83 ? 9.192 5.736 -0.900 1.00 85.06 83 THR A O 1
ATOM 635 N N . VAL A 1 84 ? 10.410 6.051 0.961 1.00 84.00 84 VAL A N 1
ATOM 636 C CA . VAL A 1 84 ? 10.148 4.712 1.519 1.00 84.00 84 VAL A CA 1
ATOM 637 C C . VAL A 1 84 ? 8.640 4.453 1.662 1.00 84.00 84 VAL A C 1
ATOM 639 O O . VAL A 1 84 ? 8.183 3.343 1.411 1.00 84.00 84 VAL A O 1
ATOM 642 N N . TYR A 1 85 ? 7.853 5.479 2.001 1.00 81.62 85 TYR A N 1
ATOM 643 C CA . TYR A 1 85 ? 6.397 5.370 2.137 1.00 81.62 85 TYR A CA 1
ATOM 644 C C . TYR A 1 85 ? 5.708 5.085 0.799 1.00 81.62 85 TYR A C 1
ATOM 646 O O . TYR A 1 85 ? 4.860 4.198 0.735 1.00 81.62 85 TYR A O 1
ATOM 654 N N . PHE A 1 86 ? 6.099 5.778 -0.277 1.00 84.31 86 PHE A N 1
ATOM 655 C CA . PHE A 1 86 ? 5.568 5.489 -1.611 1.00 84.31 86 PHE A CA 1
ATOM 656 C C . PHE A 1 86 ? 5.962 4.082 -2.068 1.00 84.31 86 PHE A C 1
ATOM 658 O O . PHE A 1 86 ? 5.127 3.324 -2.555 1.00 84.31 86 PHE A O 1
ATOM 665 N N . ALA A 1 87 ? 7.220 3.697 -1.851 1.00 88.06 87 ALA A N 1
ATOM 666 C CA . ALA A 1 87 ? 7.697 2.368 -2.201 1.00 88.06 87 ALA A CA 1
ATOM 667 C C . ALA A 1 87 ? 6.933 1.251 -1.468 1.00 88.06 87 ALA A C 1
ATOM 669 O O . ALA A 1 87 ? 6.545 0.254 -2.080 1.00 88.06 87 ALA A O 1
ATOM 670 N N . ARG A 1 88 ? 6.662 1.442 -0.171 1.00 85.62 88 ARG A N 1
ATOM 671 C CA . ARG A 1 88 ? 5.843 0.536 0.644 1.00 85.62 88 ARG A CA 1
ATOM 672 C C . ARG A 1 88 ? 4.394 0.486 0.162 1.00 85.62 88 ARG A C 1
ATOM 674 O O . ARG A 1 88 ? 3.833 -0.602 0.064 1.00 85.62 88 ARG A O 1
ATOM 681 N N . PHE A 1 89 ? 3.803 1.632 -0.177 1.00 83.06 89 PHE A N 1
ATOM 682 C CA . PHE A 1 89 ? 2.463 1.699 -0.764 1.00 83.06 89 PHE A CA 1
ATOM 683 C C . PHE A 1 89 ? 2.374 0.865 -2.048 1.00 83.06 89 PHE A C 1
ATOM 685 O O . PHE A 1 89 ? 1.492 0.014 -2.172 1.00 83.06 89 PHE A O 1
ATOM 692 N N . VAL A 1 90 ? 3.324 1.040 -2.973 1.00 85.25 90 VAL A N 1
ATOM 693 C CA . VAL A 1 90 ? 3.355 0.263 -4.220 1.00 85.25 90 VAL A CA 1
ATOM 694 C C . VAL A 1 90 ? 3.570 -1.225 -3.948 1.00 85.25 90 VAL A C 1
ATOM 696 O O . VAL A 1 90 ? 2.879 -2.046 -4.549 1.00 85.25 90 VAL A O 1
ATOM 699 N N . PHE A 1 91 ? 4.472 -1.584 -3.029 1.00 87.88 91 PHE A N 1
ATOM 700 C CA . PHE A 1 91 ? 4.672 -2.980 -2.636 1.00 87.88 91 PHE A CA 1
ATOM 701 C C . PHE A 1 91 ? 3.370 -3.614 -2.142 1.00 87.88 91 PHE A C 1
ATOM 703 O O . PHE A 1 91 ? 2.977 -4.657 -2.652 1.00 87.88 91 PHE A O 1
ATOM 710 N N . ASN A 1 92 ? 2.670 -2.968 -1.206 1.00 82.94 92 ASN A N 1
ATOM 711 C CA . ASN A 1 92 ? 1.430 -3.491 -0.630 1.00 82.94 92 ASN A CA 1
ATOM 712 C C . ASN A 1 92 ? 0.311 -3.625 -1.665 1.00 82.94 92 ASN A C 1
ATOM 714 O O . ASN A 1 92 ? -0.458 -4.588 -1.620 1.00 82.94 92 ASN A O 1
ATOM 718 N N . LEU A 1 93 ? 0.251 -2.691 -2.617 1.00 80.81 93 LEU A N 1
ATOM 719 C CA . LEU A 1 93 ? -0.687 -2.755 -3.727 1.00 80.81 93 LEU A CA 1
ATOM 720 C C . LEU A 1 93 ? -0.413 -3.965 -4.635 1.00 80.81 93 LEU A C 1
ATOM 722 O O . LEU A 1 93 ? -1.340 -4.678 -5.013 1.00 80.81 93 LEU A O 1
ATOM 726 N N . LEU A 1 94 ? 0.852 -4.200 -4.989 1.00 84.38 94 LEU A N 1
ATOM 727 C CA . LEU A 1 94 ? 1.245 -5.282 -5.895 1.00 84.38 94 LEU A CA 1
ATOM 728 C C . LEU A 1 94 ? 1.209 -6.655 -5.219 1.00 84.38 94 LEU A C 1
ATOM 730 O O . LEU A 1 94 ? 0.730 -7.613 -5.820 1.00 84.38 94 LEU A O 1
ATOM 734 N N . SER A 1 95 ? 1.6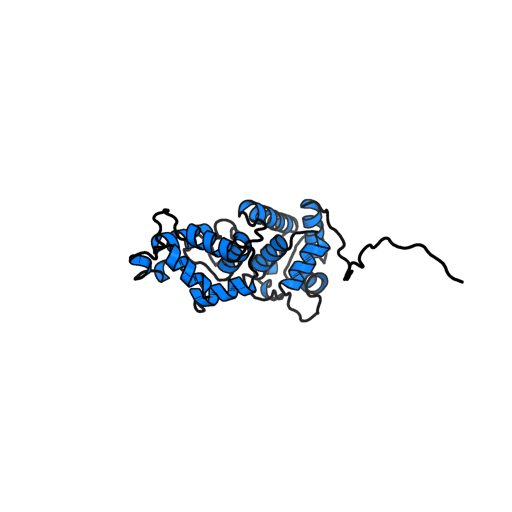55 -6.743 -3.966 1.00 85.00 95 SER A N 1
ATOM 735 C CA . SER A 1 95 ? 1.642 -7.976 -3.175 1.00 85.00 95 SER A CA 1
ATOM 736 C C . SER A 1 95 ? 0.245 -8.366 -2.709 1.00 85.00 95 SER A C 1
ATOM 738 O O . SER A 1 95 ? 0.062 -9.471 -2.206 1.00 85.00 95 SER A O 1
ATOM 740 N N . ARG A 1 96 ? -0.746 -7.469 -2.833 1.00 79.12 96 ARG A N 1
ATOM 741 C CA . ARG A 1 96 ? -2.103 -7.653 -2.294 1.00 79.12 96 ARG A CA 1
ATOM 742 C C . ARG A 1 96 ? -2.058 -8.012 -0.803 1.00 79.12 96 ARG A C 1
ATOM 744 O O . ARG A 1 96 ? -2.707 -8.949 -0.340 1.00 79.12 96 ARG A O 1
ATOM 751 N N . GLY A 1 97 ? -1.216 -7.295 -0.058 1.00 74.44 97 GLY A N 1
ATOM 752 C CA . GLY A 1 97 ? -1.005 -7.493 1.378 1.00 74.44 97 GLY A CA 1
ATOM 753 C C . GLY A 1 97 ? -0.222 -8.753 1.765 1.00 74.44 97 GLY A C 1
ATOM 754 O O . GLY A 1 97 ? -0.091 -9.025 2.964 1.00 74.44 97 GLY A O 1
ATOM 755 N N . GLN A 1 98 ? 0.308 -9.520 0.805 1.00 84.38 98 GLN A N 1
ATOM 756 C CA . GLN A 1 98 ? 1.184 -10.664 1.072 1.00 84.38 98 GLN A CA 1
ATOM 757 C C . GLN A 1 98 ? 2.575 -10.217 1.548 1.00 84.38 98 GLN A C 1
ATOM 759 O O . GLN A 1 98 ? 2.952 -9.047 1.454 1.00 84.38 98 GLN A O 1
ATOM 764 N N . ALA A 1 99 ? 3.331 -11.155 2.123 1.00 88.06 99 ALA A N 1
ATOM 765 C CA . ALA A 1 99 ? 4.680 -10.890 2.629 1.00 88.06 99 ALA A CA 1
ATOM 766 C C . ALA A 1 99 ? 5.726 -10.718 1.516 1.00 88.06 99 ALA A C 1
ATOM 768 O O . ALA A 1 99 ? 6.747 -10.077 1.743 1.00 88.06 99 ALA A O 1
ATOM 769 N N . GLU A 1 100 ? 5.451 -11.270 0.336 1.00 93.75 100 GLU A N 1
ATOM 770 C CA . GLU A 1 100 ? 6.349 -11.302 -0.813 1.00 93.75 100 GLU A CA 1
ATOM 771 C C . GLU A 1 100 ? 5.545 -11.262 -2.119 1.00 93.75 100 GLU A C 1
ATOM 773 O O . GLU A 1 100 ? 4.390 -11.705 -2.175 1.00 93.75 100 GLU A O 1
ATOM 778 N N . ILE A 1 101 ? 6.168 -10.740 -3.171 1.00 93.62 101 ILE A N 1
ATOM 779 C CA . ILE A 1 101 ? 5.654 -10.763 -4.539 1.00 93.62 101 ILE A CA 1
ATOM 780 C C . ILE A 1 101 ? 6.368 -11.886 -5.284 1.00 93.62 101 ILE A C 1
ATOM 782 O O . ILE A 1 101 ? 7.595 -11.960 -5.278 1.00 93.62 101 ILE A O 1
ATOM 786 N N . ARG A 1 102 ? 5.603 -12.744 -5.956 1.00 94.06 102 ARG A N 1
ATOM 787 C CA . ARG A 1 102 ? 6.147 -13.800 -6.818 1.00 94.06 102 ARG A CA 1
ATOM 788 C C . ARG A 1 102 ? 5.664 -13.603 -8.253 1.00 94.06 102 ARG A C 1
ATOM 790 O O . ARG A 1 102 ? 4.484 -13.279 -8.421 1.00 94.06 102 ARG A O 1
ATOM 797 N N . PRO A 1 103 ? 6.510 -13.809 -9.279 1.00 91.81 103 PRO A N 1
ATOM 798 C CA . PRO A 1 103 ? 6.125 -13.596 -10.675 1.00 91.81 103 PRO A CA 1
ATOM 799 C C . PRO A 1 103 ? 4.827 -14.302 -11.084 1.00 91.81 103 PRO A C 1
ATOM 801 O O . PRO A 1 103 ? 4.009 -13.742 -11.812 1.00 91.81 103 PRO A O 1
ATOM 804 N N . GLU A 1 104 ? 4.577 -15.504 -10.560 1.00 90.25 104 GLU A N 1
ATOM 805 C CA . GLU A 1 104 ? 3.415 -16.316 -10.923 1.00 90.25 104 GLU A CA 1
ATOM 806 C C . GLU A 1 104 ? 2.079 -15.669 -10.533 1.00 90.25 104 GLU A C 1
ATOM 808 O O . GLU A 1 104 ? 1.049 -15.997 -11.123 1.00 90.25 104 GLU A O 1
ATOM 813 N N . GLN A 1 105 ? 2.081 -14.728 -9.582 1.00 87.19 105 GLN A N 1
ATOM 814 C CA . GLN A 1 105 ? 0.890 -13.983 -9.157 1.00 87.19 105 GLN A CA 1
ATOM 815 C C . GLN A 1 105 ? 0.312 -13.108 -10.281 1.00 87.19 105 GLN A C 1
ATOM 817 O O . GLN A 1 105 ? -0.862 -12.738 -10.226 1.00 87.19 105 GLN A O 1
ATOM 822 N N . PHE A 1 106 ? 1.115 -12.790 -11.300 1.00 88.75 106 PHE A N 1
ATOM 823 C CA . PHE A 1 106 ? 0.721 -11.957 -12.436 1.00 88.75 106 PHE A CA 1
ATOM 824 C C . PHE A 1 106 ? 0.315 -12.763 -13.677 1.00 88.75 106 PHE A C 1
ATOM 826 O O . PHE A 1 106 ? -0.080 -12.165 -14.674 1.00 88.75 106 PHE A O 1
ATOM 833 N N . ASN A 1 107 ? 0.313 -14.102 -13.610 1.00 88.88 107 ASN A N 1
ATOM 834 C CA . ASN A 1 107 ? -0.206 -14.987 -14.666 1.00 88.88 107 ASN A CA 1
ATOM 835 C C . ASN A 1 107 ? -1.746 -15.033 -14.676 1.00 88.88 107 ASN A C 1
ATOM 837 O O . ASN A 1 107 ? -2.363 -16.099 -14.695 1.00 88.88 107 ASN A O 1
ATOM 841 N N . VAL A 1 108 ? -2.368 -13.860 -14.606 1.00 83.12 108 VAL A N 1
ATOM 842 C CA . VAL A 1 108 ? -3.815 -13.652 -14.603 1.00 83.12 108 VAL A CA 1
ATOM 843 C C . VAL A 1 108 ? -4.153 -12.375 -15.379 1.00 83.12 108 VAL A C 1
ATOM 845 O O . VAL A 1 108 ? -3.304 -11.481 -15.489 1.00 83.12 108 VAL A O 1
ATOM 848 N N . PRO A 1 109 ? -5.395 -12.221 -15.870 1.00 81.50 109 PRO A N 1
ATOM 849 C CA . PRO A 1 109 ? -5.800 -10.992 -16.535 1.00 81.50 109 PRO A CA 1
ATOM 850 C C . PRO A 1 109 ? -5.638 -9.755 -15.643 1.00 81.50 109 PRO A C 1
ATOM 852 O O . PRO A 1 109 ? -5.933 -9.818 -14.446 1.00 81.50 109 PRO A O 1
ATOM 855 N N . PRO A 1 110 ? -5.211 -8.612 -16.212 1.00 85.25 110 PRO A N 1
ATOM 856 C CA . PRO A 1 110 ? -4.989 -8.386 -17.646 1.00 85.25 110 PRO A CA 1
ATOM 857 C C . PRO A 1 110 ? -3.572 -8.727 -18.152 1.00 85.25 110 PRO A C 1
ATOM 859 O O . PRO A 1 110 ? -3.324 -8.593 -19.347 1.00 85.25 110 PRO A O 1
ATOM 862 N N . LEU A 1 111 ? -2.639 -9.123 -17.279 1.00 86.94 111 LEU A N 1
ATOM 863 C CA . LEU A 1 111 ? -1.221 -9.290 -17.628 1.00 86.94 111 LEU A CA 1
ATOM 864 C C . LEU A 1 111 ? -0.925 -10.593 -18.379 1.00 86.94 111 LEU A C 1
ATOM 866 O O . LEU A 1 111 ? -0.006 -10.615 -19.188 1.00 86.94 111 LEU A O 1
ATOM 870 N N . ASP A 1 112 ? -1.726 -11.644 -18.200 1.00 85.12 112 ASP A N 1
ATOM 871 C CA . ASP A 1 112 ? -1.627 -12.867 -19.016 1.00 85.12 112 ASP A CA 1
ATOM 872 C C . ASP A 1 112 ? -1.956 -12.630 -20.504 1.00 85.12 112 ASP A C 1
ATOM 874 O O . ASP A 1 112 ? -1.450 -13.330 -21.379 1.00 85.12 112 ASP A O 1
ATOM 878 N N . THR A 1 113 ? -2.793 -11.631 -20.795 1.00 86.00 113 THR A N 1
ATOM 879 C CA . THR A 1 113 ? -3.149 -11.185 -22.150 1.00 86.00 113 THR A CA 1
ATOM 880 C C . THR A 1 113 ? -2.363 -9.962 -22.619 1.00 86.00 113 THR A C 1
ATOM 882 O O . THR A 1 113 ? -2.514 -9.551 -23.770 1.00 86.00 113 THR A O 1
ATOM 885 N N . GLY A 1 114 ? -1.558 -9.379 -21.731 1.00 91.12 114 GLY A N 1
ATOM 886 C CA . GLY A 1 114 ? -0.836 -8.135 -21.948 1.00 91.12 114 GLY A CA 1
ATOM 887 C C . GLY A 1 114 ? -1.703 -6.874 -21.836 1.00 91.12 114 GLY A C 1
ATOM 888 O O . GLY A 1 114 ? -2.893 -6.846 -22.161 1.00 91.12 114 GLY A O 1
ATOM 889 N N . ILE A 1 115 ? -1.079 -5.784 -21.396 1.00 93.19 115 ILE A N 1
ATOM 890 C CA . ILE A 1 115 ? -1.656 -4.435 -21.374 1.00 93.19 115 ILE A CA 1
ATOM 891 C C . ILE A 1 115 ? -0.840 -3.504 -22.273 1.00 93.19 115 ILE A C 1
ATOM 893 O O . ILE A 1 115 ? 0.384 -3.518 -22.205 1.00 93.19 115 ILE A O 1
ATOM 897 N N . PRO A 1 116 ? -1.472 -2.643 -23.091 1.00 96.25 116 PRO A N 1
ATOM 898 C CA . PRO A 1 116 ? -0.727 -1.665 -23.878 1.00 96.25 116 PRO A CA 1
ATOM 899 C C . PRO A 1 116 ? 0.164 -0.789 -22.989 1.00 96.25 116 PRO A C 1
ATOM 901 O O . PRO A 1 116 ? -0.292 -0.309 -21.946 1.00 96.25 116 PRO A O 1
ATOM 904 N N . LEU A 1 117 ? 1.394 -0.506 -23.423 1.00 95.06 117 LEU A N 1
ATOM 905 C CA . LEU A 1 1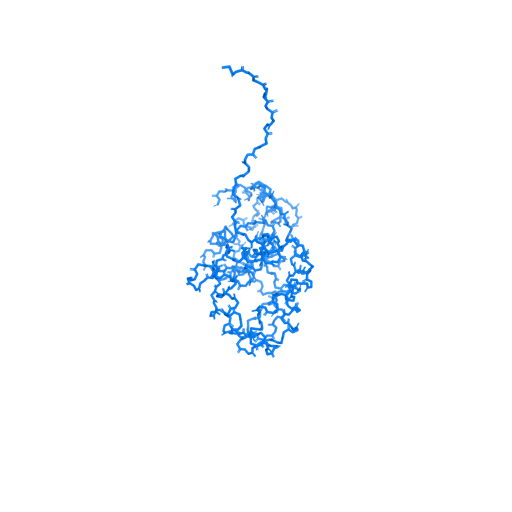17 ? 2.373 0.274 -22.654 1.00 95.06 117 LEU A CA 1
ATOM 906 C C . LEU A 1 117 ? 1.828 1.639 -22.204 1.00 95.06 117 LEU A C 1
ATOM 908 O O . LEU A 1 117 ? 2.051 2.081 -21.078 1.00 95.06 117 LEU A O 1
ATOM 912 N N . SER A 1 118 ? 1.042 2.295 -23.058 1.00 93.94 118 SER A N 1
ATOM 913 C CA . SER A 1 118 ? 0.364 3.556 -22.734 1.00 93.94 118 SER A CA 1
ATOM 914 C C . SER A 1 118 ? -0.604 3.422 -21.555 1.00 93.94 118 SER A C 1
ATOM 916 O O . SER A 1 118 ? -0.630 4.288 -20.679 1.00 93.94 118 SER A O 1
ATOM 918 N N . ARG A 1 119 ? -1.351 2.313 -21.486 1.00 92.25 119 ARG A N 1
ATOM 919 C CA . ARG A 1 119 ? -2.235 2.000 -20.359 1.00 92.25 119 ARG A CA 1
ATOM 920 C C . ARG A 1 119 ? -1.435 1.649 -19.107 1.00 92.25 119 ARG A C 1
ATOM 922 O O . ARG A 1 119 ? -1.817 2.076 -18.023 1.00 92.25 119 ARG A O 1
ATOM 929 N N . PHE A 1 120 ? -0.322 0.927 -19.236 1.00 92.19 120 PHE A N 1
ATOM 930 C CA . PHE A 1 120 ? 0.578 0.660 -18.109 1.00 92.19 120 PHE A CA 1
ATOM 931 C C . PHE A 1 120 ? 1.126 1.958 -17.493 1.00 92.19 120 PHE A C 1
ATOM 933 O O . PHE A 1 120 ? 1.113 2.118 -16.270 1.00 92.19 120 PHE A O 1
ATOM 940 N N . ILE A 1 121 ? 1.550 2.917 -18.321 1.00 94.00 121 ILE A N 1
ATOM 941 C CA . ILE A 1 121 ? 2.009 4.240 -17.869 1.00 94.00 121 ILE A CA 1
ATOM 942 C C . ILE A 1 121 ? 0.887 4.993 -17.145 1.00 94.00 121 ILE A C 1
ATOM 944 O O . ILE A 1 121 ? 1.121 5.559 -16.078 1.00 94.00 121 ILE A O 1
ATOM 948 N N . GLU A 1 122 ? -0.330 4.985 -17.693 1.00 88.88 122 GLU A N 1
ATOM 949 C CA . GLU A 1 122 ? -1.496 5.622 -17.071 1.00 88.88 122 GLU A CA 1
ATOM 950 C C . GLU A 1 122 ? -1.808 5.017 -15.694 1.00 88.88 122 GLU A C 1
ATOM 952 O O . GLU A 1 122 ? -1.952 5.754 -14.721 1.00 88.88 122 GLU A O 1
ATOM 957 N N . LEU A 1 123 ? -1.833 3.684 -15.586 1.00 86.00 123 LEU A N 1
ATOM 958 C CA . LEU A 1 123 ? -2.057 2.980 -14.320 1.00 86.00 123 LEU A CA 1
ATOM 959 C C . LEU A 1 123 ? -0.989 3.329 -13.275 1.00 86.00 123 LEU A C 1
ATOM 961 O O . LEU A 1 123 ? -1.308 3.535 -12.107 1.00 86.00 123 LEU A O 1
ATOM 965 N N . ASN A 1 124 ? 0.279 3.432 -13.677 1.00 89.56 124 ASN A N 1
ATOM 966 C CA . ASN A 1 124 ? 1.343 3.834 -12.759 1.00 89.56 124 ASN A CA 1
ATOM 967 C C . ASN A 1 124 ? 1.249 5.312 -12.360 1.00 89.56 124 ASN A C 1
ATOM 969 O O . ASN A 1 124 ? 1.533 5.642 -11.211 1.00 89.56 124 ASN A O 1
ATOM 973 N N . ARG A 1 125 ? 0.800 6.206 -13.250 1.00 91.19 125 ARG A N 1
ATOM 974 C CA . ARG A 1 125 ? 0.521 7.603 -12.885 1.00 91.19 125 ARG A CA 1
ATOM 975 C C . ARG A 1 125 ? -0.586 7.691 -11.837 1.00 91.19 125 ARG A C 1
ATOM 977 O O . ARG A 1 125 ? -0.412 8.383 -10.838 1.00 91.19 125 ARG A O 1
ATOM 984 N N . GLN A 1 126 ? -1.664 6.932 -12.023 1.00 85.25 126 GLN A N 1
ATOM 985 C CA . GLN A 1 126 ? -2.769 6.861 -11.065 1.00 85.25 126 GLN A CA 1
ATOM 986 C C . GLN A 1 126 ? -2.300 6.410 -9.676 1.00 85.25 126 GLN A C 1
ATOM 988 O O . GLN A 1 126 ? -2.825 6.894 -8.683 1.00 85.25 126 GLN A O 1
ATOM 993 N N . ARG A 1 127 ? -1.265 5.561 -9.566 1.00 85.19 127 ARG A N 1
ATOM 994 C CA . ARG A 1 127 ? -0.677 5.189 -8.261 1.00 85.19 127 ARG A CA 1
ATOM 995 C C . ARG A 1 127 ? -0.062 6.385 -7.528 1.00 85.19 127 ARG A C 1
ATOM 997 O O . ARG A 1 127 ? -0.261 6.512 -6.325 1.00 85.19 127 ARG A O 1
ATOM 1004 N N . TYR A 1 128 ? 0.653 7.267 -8.229 1.00 85.25 128 TYR A N 1
ATOM 1005 C CA . TYR A 1 128 ? 1.186 8.503 -7.634 1.00 85.25 128 TYR A CA 1
ATOM 1006 C C . TYR A 1 128 ? 0.071 9.463 -7.203 1.00 85.25 128 TYR A C 1
ATOM 1008 O O . TYR A 1 128 ? 0.168 10.096 -6.150 1.00 85.25 128 TYR A O 1
ATOM 1016 N N . GLU A 1 129 ? -0.990 9.565 -8.004 1.00 83.38 129 GLU A N 1
ATOM 1017 C CA . GLU A 1 129 ? -2.162 10.386 -7.686 1.00 83.38 129 GLU A CA 1
ATOM 1018 C C . GLU A 1 129 ? -2.914 9.842 -6.467 1.00 83.38 129 GLU A C 1
ATOM 1020 O O . GLU A 1 129 ? -3.204 10.608 -5.554 1.00 83.38 129 GLU A O 1
ATOM 1025 N N . LEU A 1 130 ? -3.157 8.528 -6.408 1.00 76.56 130 LEU A N 1
ATOM 1026 C CA . LEU A 1 130 ? -3.773 7.850 -5.263 1.00 76.56 130 LEU A CA 1
ATOM 1027 C C . LEU A 1 130 ? -2.967 8.080 -3.988 1.00 76.56 130 LEU A C 1
ATOM 1029 O O . LEU A 1 130 ? -3.507 8.587 -3.014 1.00 76.56 130 LEU A O 1
ATOM 1033 N N . PHE A 1 131 ? -1.657 7.831 -4.026 1.00 77.94 131 PHE A N 1
ATOM 1034 C CA . PHE A 1 131 ? -0.782 8.076 -2.880 1.00 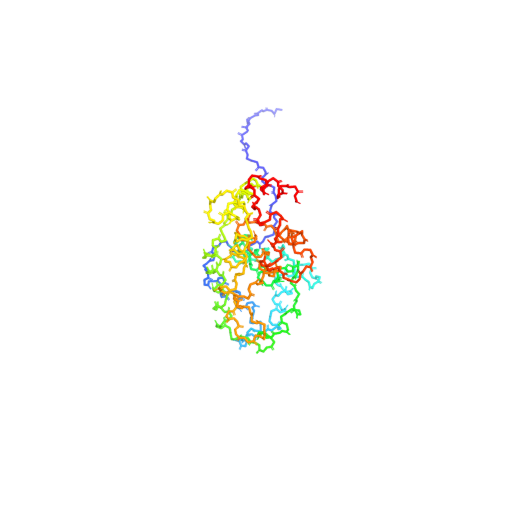77.94 131 PHE A CA 1
ATOM 1035 C C . PHE A 1 131 ? -0.862 9.529 -2.377 1.00 77.94 131 PHE A C 1
ATOM 1037 O O . PHE A 1 131 ? -0.859 9.782 -1.173 1.00 77.94 131 PHE A O 1
ATOM 1044 N N . SER A 1 132 ? -0.966 10.493 -3.297 1.00 75.06 132 SER A N 1
ATOM 1045 C CA . SER A 1 132 ? -1.076 11.915 -2.954 1.00 75.06 132 SER A CA 1
ATOM 1046 C C . SER A 1 132 ? -2.459 12.290 -2.402 1.00 75.06 132 SER A C 1
ATOM 1048 O O . SER A 1 132 ? -2.547 13.107 -1.486 1.00 75.06 132 SER A O 1
ATOM 1050 N N . ASN A 1 133 ? -3.532 11.713 -2.950 1.00 68.62 133 ASN A N 1
ATOM 1051 C CA . ASN A 1 133 ? -4.921 12.038 -2.610 1.00 68.62 133 ASN A CA 1
ATOM 1052 C C . ASN A 1 133 ? -5.403 11.339 -1.335 1.00 68.62 133 ASN A C 1
ATOM 1054 O O . ASN A 1 133 ? -6.097 11.960 -0.530 1.00 68.62 133 ASN A O 1
ATOM 1058 N N . ASP A 1 134 ? -4.989 10.091 -1.111 1.00 63.41 134 ASP A N 1
ATOM 1059 C CA . ASP A 1 134 ? -5.378 9.286 0.056 1.00 63.41 134 ASP A CA 1
ATOM 1060 C C . ASP A 1 134 ? -4.694 9.757 1.345 1.00 63.41 134 ASP A C 1
ATOM 1062 O O . ASP A 1 134 ? -4.835 9.142 2.400 1.00 63.41 134 ASP A O 1
ATOM 1066 N N . SER A 1 135 ? -3.956 10.873 1.283 1.00 58.41 135 SER A N 1
ATOM 1067 C CA . SER A 1 135 ? -3.188 11.393 2.409 1.00 58.41 135 SER A CA 1
ATOM 1068 C C . SER A 1 135 ? -2.268 10.317 2.990 1.00 58.41 135 SER A C 1
ATOM 1070 O O . SER A 1 135 ? -2.079 10.261 4.204 1.00 58.41 135 SER A O 1
ATOM 1072 N N . CYS A 1 136 ? -1.658 9.492 2.123 1.00 66.56 136 CYS A N 1
ATOM 1073 C CA . CYS A 1 136 ? -0.520 8.638 2.464 1.00 66.56 136 CYS A CA 1
ATOM 1074 C C . CYS A 1 136 ? 0.708 9.535 2.717 1.00 66.56 136 CYS A C 1
ATOM 1076 O O . CYS A 1 136 ? 1.713 9.503 2.009 1.00 66.56 136 CYS A O 1
ATOM 1078 N N . VAL A 1 137 ? 0.588 10.452 3.673 1.00 59.28 137 VAL A N 1
ATOM 1079 C CA . VAL A 1 137 ? 1.627 11.402 4.038 1.00 59.28 137 VAL A CA 1
ATOM 1080 C C . VAL A 1 137 ? 2.616 10.734 4.976 1.00 59.28 137 VAL A C 1
ATOM 1082 O O . VAL A 1 137 ? 2.287 9.832 5.737 1.00 59.28 137 VAL A O 1
ATOM 1085 N N . ASN A 1 138 ? 3.859 11.206 4.918 1.00 58.25 138 ASN A N 1
ATOM 1086 C CA . ASN A 1 138 ? 4.883 10.847 5.883 1.00 58.25 138 ASN A CA 1
ATOM 1087 C C . ASN A 1 138 ? 4.396 11.218 7.288 1.00 58.25 138 ASN A C 1
ATOM 1089 O O . ASN A 1 138 ? 4.378 12.395 7.656 1.00 58.25 138 ASN A O 1
ATOM 1093 N N . THR A 1 139 ? 4.018 10.213 8.067 1.00 63.41 139 THR A N 1
ATOM 1094 C CA . THR A 1 139 ? 3.696 10.406 9.467 1.00 63.41 139 THR A CA 1
ATOM 1095 C C . THR A 1 139 ? 4.698 9.612 10.301 1.00 63.41 139 THR A C 1
ATOM 1097 O O . THR A 1 139 ? 4.467 8.452 10.646 1.00 63.41 139 THR A O 1
ATOM 1100 N N . ASP A 1 140 ? 5.825 10.241 10.637 1.00 70.88 140 ASP A N 1
ATOM 1101 C CA . ASP A 1 140 ? 6.710 9.823 11.733 1.00 70.88 140 ASP A CA 1
ATOM 1102 C C . ASP A 1 140 ? 5.961 9.961 13.074 1.00 70.88 140 ASP A C 1
ATOM 1104 O O . ASP A 1 140 ? 6.228 10.837 13.899 1.00 70.88 140 ASP A O 1
ATOM 1108 N N . LEU A 1 141 ? 4.940 9.126 13.265 1.00 76.69 141 LEU A N 1
ATOM 1109 C CA . LEU A 1 141 ? 4.085 9.126 14.441 1.00 76.69 141 LEU A CA 1
ATOM 1110 C C . LEU A 1 141 ? 4.713 8.260 15.516 1.00 76.69 141 LEU A C 1
ATOM 1112 O O . LEU A 1 141 ? 5.081 7.103 15.297 1.00 76.69 141 LEU A O 1
ATOM 1116 N N . THR A 1 142 ? 4.737 8.795 16.726 1.00 83.81 142 THR A N 1
ATOM 1117 C CA . THR A 1 142 ? 4.888 7.976 17.924 1.00 83.81 142 THR A CA 1
ATOM 1118 C C . THR A 1 142 ? 3.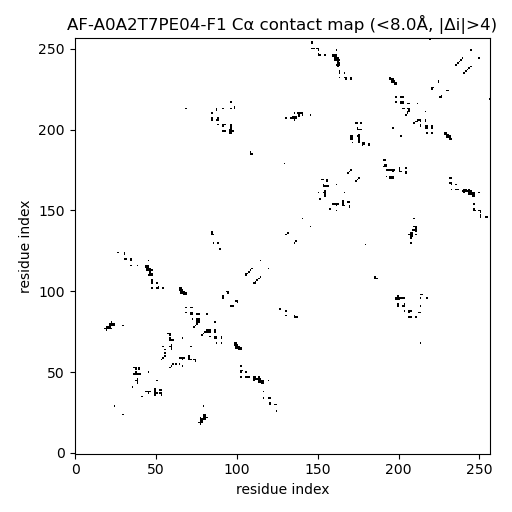719 6.994 18.033 1.00 83.81 142 THR A C 1
ATOM 1120 O O . THR A 1 142 ? 2.620 7.265 17.547 1.00 83.81 142 THR A O 1
ATOM 1123 N N . LEU A 1 143 ? 3.928 5.871 18.728 1.00 81.62 143 LEU A N 1
ATOM 1124 C CA . LEU A 1 143 ? 2.852 4.920 19.034 1.00 81.62 143 LEU A CA 1
ATOM 1125 C C . LEU A 1 143 ? 1.630 5.621 19.646 1.00 81.62 143 LEU A C 1
ATOM 1127 O O . LEU A 1 143 ? 0.497 5.326 19.288 1.00 81.62 143 LEU A O 1
ATOM 1131 N N . ASP A 1 144 ? 1.863 6.585 20.535 1.00 85.19 144 ASP A N 1
ATOM 1132 C CA . ASP A 1 144 ? 0.804 7.360 21.174 1.00 85.19 144 ASP A CA 1
ATOM 1133 C C . ASP A 1 144 ? -0.029 8.155 20.163 1.00 85.19 144 ASP A C 1
ATOM 1135 O O . ASP A 1 144 ? -1.253 8.111 20.240 1.00 85.19 144 ASP A O 1
ATOM 1139 N N . GLN A 1 145 ? 0.607 8.799 19.181 1.00 86.25 145 GLN A N 1
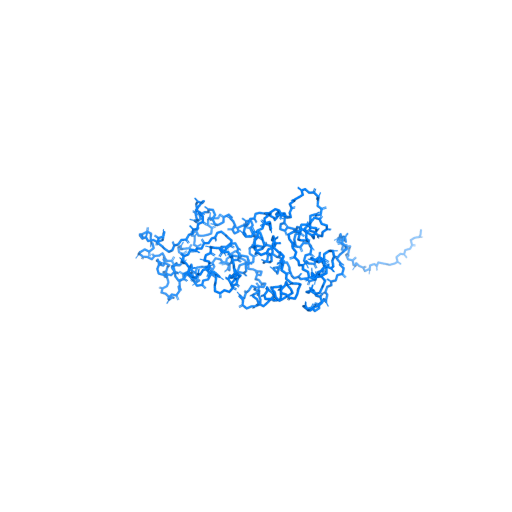ATOM 1140 C CA . GLN A 1 145 ? -0.107 9.511 18.119 1.00 86.25 145 GLN A CA 1
ATOM 1141 C C . GLN A 1 145 ? -0.880 8.558 17.201 1.00 86.25 145 GLN A C 1
ATOM 1143 O O . GLN A 1 145 ? -1.999 8.877 16.814 1.00 86.25 145 GLN A O 1
ATOM 1148 N N . LYS A 1 146 ? -0.326 7.380 16.881 1.00 83.50 146 LYS A N 1
ATOM 1149 C CA . LYS A 1 146 ? -1.042 6.356 16.095 1.00 83.50 146 LYS A CA 1
ATOM 1150 C C . LYS A 1 146 ? -2.299 5.889 16.818 1.00 83.50 146 LYS A C 1
ATOM 1152 O O . LYS A 1 146 ? -3.371 5.842 16.226 1.00 83.50 146 LYS A O 1
ATOM 1157 N N . LEU A 1 147 ? -2.174 5.600 18.113 1.00 84.12 147 LEU A N 1
ATOM 1158 C CA . LEU A 1 147 ? -3.293 5.202 18.963 1.00 84.12 147 LEU A CA 1
ATOM 1159 C C . LEU A 1 147 ? -4.348 6.309 19.079 1.00 84.12 147 LEU A C 1
ATOM 1161 O O . LEU A 1 147 ? -5.536 6.000 19.077 1.00 84.12 147 LEU A O 1
ATOM 1165 N N . ASP A 1 148 ? -3.932 7.574 19.168 1.00 86.88 148 ASP A N 1
ATOM 1166 C CA . ASP A 1 148 ? -4.851 8.714 19.227 1.00 86.88 148 ASP A CA 1
ATOM 1167 C C . ASP A 1 148 ? -5.617 8.885 17.908 1.00 86.88 148 ASP A C 1
ATOM 1169 O O . ASP A 1 148 ? -6.839 9.015 17.935 1.00 86.88 148 ASP A O 1
ATOM 1173 N N . ILE A 1 149 ? -4.931 8.818 16.761 1.00 84.44 149 ILE A N 1
ATOM 1174 C CA . ILE A 1 149 ? -5.568 8.912 15.439 1.00 84.44 149 ILE A CA 1
ATOM 1175 C C . ILE A 1 149 ? -6.524 7.737 15.225 1.00 84.44 149 ILE A C 1
ATOM 1177 O O . ILE A 1 149 ? -7.668 7.961 14.844 1.00 84.44 149 ILE A O 1
ATOM 1181 N N . ASN A 1 150 ? -6.092 6.505 15.507 1.00 83.81 150 ASN A N 1
ATOM 1182 C CA . ASN A 1 150 ? -6.930 5.313 15.363 1.00 83.81 150 ASN A CA 1
ATOM 1183 C C . ASN A 1 150 ? -8.199 5.413 16.233 1.00 83.81 150 ASN A C 1
ATOM 1185 O O . ASN A 1 150 ? -9.310 5.201 15.748 1.00 83.81 150 ASN A O 1
ATOM 1189 N N . ALA A 1 151 ? -8.052 5.813 17.500 1.00 87.38 151 ALA A N 1
ATOM 1190 C CA . ALA A 1 151 ? -9.183 5.960 18.409 1.00 87.38 151 ALA A CA 1
ATOM 1191 C C . ALA A 1 151 ? -10.152 7.072 17.972 1.00 87.38 151 ALA A C 1
ATOM 1193 O O . ALA A 1 151 ? -11.357 6.868 18.031 1.00 87.38 151 ALA A O 1
ATOM 1194 N N . GLN A 1 152 ? -9.641 8.217 17.503 1.00 87.19 152 GLN A N 1
ATOM 1195 C CA . GLN A 1 152 ? -10.466 9.316 16.981 1.00 87.19 152 GLN A CA 1
ATOM 1196 C C . GLN A 1 152 ? -11.172 8.946 15.680 1.00 87.19 152 GLN A C 1
ATOM 1198 O O . GLN A 1 152 ? -12.317 9.319 15.461 1.00 87.19 152 GLN A O 1
ATOM 1203 N N . GLN A 1 153 ? -10.499 8.213 14.797 1.00 84.44 153 GLN A N 1
ATOM 1204 C CA . GLN A 1 153 ? -11.107 7.738 13.562 1.00 84.44 153 GLN A CA 1
ATOM 1205 C C . GLN A 1 153 ? -12.285 6.809 13.875 1.00 84.44 153 GLN A C 1
ATOM 1207 O O . GLN A 1 153 ? -13.344 6.959 13.264 1.00 84.44 153 GLN A O 1
ATOM 1212 N N . ASN A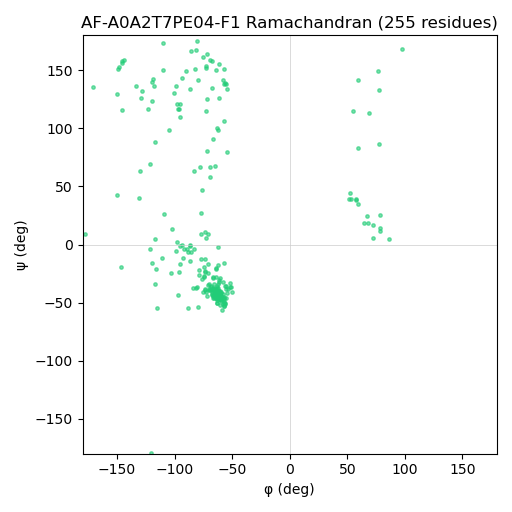 1 154 ? -12.132 5.923 14.858 1.00 86.81 154 ASN A N 1
ATOM 1213 C CA . ASN A 1 154 ? -13.165 4.992 15.318 1.00 86.81 154 ASN A CA 1
ATOM 1214 C C . ASN A 1 154 ? -14.253 5.620 16.220 1.00 86.81 154 ASN A C 1
ATOM 1216 O O . ASN A 1 154 ? -15.075 4.889 16.755 1.00 86.81 154 ASN A O 1
ATOM 1220 N N . ASP A 1 155 ? -14.290 6.947 16.357 1.00 91.12 155 ASP A N 1
ATOM 1221 C CA . ASP A 1 155 ? -15.356 7.735 17.001 1.00 91.12 155 ASP A CA 1
ATOM 1222 C C . ASP A 1 155 ? -15.904 8.723 15.955 1.00 91.12 155 ASP A C 1
ATOM 1224 O O . ASP A 1 155 ? -15.616 9.923 15.957 1.00 91.12 155 ASP A O 1
ATOM 1228 N N . HIS A 1 156 ? -16.596 8.194 14.941 1.00 88.81 156 HIS A N 1
ATOM 1229 C CA . HIS A 1 156 ? -16.939 8.954 13.738 1.00 88.81 156 HIS A CA 1
ATOM 1230 C C . HIS A 1 156 ? -17.920 10.091 14.040 1.00 88.81 156 HIS A C 1
ATOM 1232 O O . HIS A 1 156 ? -17.817 11.182 13.463 1.00 88.81 156 HIS A O 1
ATOM 1238 N N . ASN A 1 157 ? -18.869 9.847 14.942 1.00 90.81 157 ASN A N 1
ATOM 1239 C CA . ASN A 1 157 ? -19.865 10.834 15.341 1.00 90.81 157 ASN A CA 1
ATOM 1240 C C . ASN A 1 157 ? -19.355 11.810 16.433 1.00 90.81 157 ASN A C 1
ATOM 1242 O O . ASN A 1 157 ? -20.043 12.793 16.721 1.00 90.81 157 ASN A O 1
ATOM 1246 N N . ASN A 1 158 ? -18.133 11.610 16.950 1.00 92.88 158 ASN A N 1
ATOM 1247 C CA . ASN A 1 158 ? -17.489 12.381 18.019 1.00 92.88 158 ASN A CA 1
ATOM 1248 C C . ASN A 1 158 ? -18.293 12.411 19.331 1.00 92.88 158 ASN A C 1
ATOM 1250 O O . ASN A 1 158 ? -18.358 13.453 19.998 1.00 92.88 158 ASN A O 1
ATOM 1254 N N . ASP A 1 159 ? -18.934 11.303 19.699 1.00 95.31 159 ASP A N 1
ATOM 1255 C CA . ASP A 1 159 ? -19.664 11.168 20.963 1.00 95.31 159 ASP A CA 1
ATOM 1256 C C . ASP A 1 159 ? -18.805 10.591 22.107 1.00 95.31 159 ASP A C 1
ATOM 1258 O O . ASP A 1 159 ? -19.236 10.572 23.268 1.00 95.31 159 ASP A O 1
ATOM 1262 N N . GLY A 1 160 ? -17.554 10.218 21.815 1.00 94.69 160 GLY A N 1
ATOM 1263 C CA . GLY A 1 160 ? -16.594 9.674 22.773 1.00 94.69 160 GLY A CA 1
ATOM 1264 C C . GLY A 1 160 ? -16.691 8.159 22.962 1.00 94.69 160 GLY A C 1
ATOM 1265 O O . GLY A 1 160 ? -15.985 7.614 23.828 1.00 94.69 160 GLY A O 1
ATOM 1266 N N . LEU A 1 161 ? -17.542 7.477 22.194 1.00 95.50 161 LEU A N 1
ATOM 1267 C CA . LEU A 1 161 ? -17.722 6.033 22.188 1.00 95.50 161 LEU A CA 1
ATOM 1268 C C . LEU A 1 161 ? -17.382 5.458 20.807 1.00 95.50 161 LEU A C 1
ATOM 1270 O O . LEU A 1 161 ? -17.700 6.022 19.777 1.00 95.50 161 LEU A O 1
ATOM 1274 N N . VAL A 1 162 ? -16.763 4.280 20.804 1.00 93.56 162 VAL A N 1
ATOM 1275 C CA . VAL A 1 162 ? -16.593 3.452 19.609 1.00 93.56 162 VAL A CA 1
ATOM 1276 C C . VAL A 1 162 ? -17.731 2.440 19.576 1.00 93.56 162 VAL A C 1
ATOM 1278 O O . VAL A 1 162 ? -17.779 1.529 20.415 1.00 93.56 162 VAL A O 1
ATOM 1281 N N . THR A 1 163 ? -18.654 2.606 18.636 1.00 93.69 163 THR A N 1
ATOM 1282 C CA . THR A 1 163 ? -19.841 1.760 18.456 1.00 93.69 163 THR A CA 1
ATOM 1283 C C . THR A 1 163 ? -19.752 0.902 17.193 1.00 93.69 163 THR A C 1
ATOM 1285 O O . THR A 1 163 ? -18.834 1.030 16.384 1.00 93.69 163 THR A O 1
ATOM 1288 N N . SER A 1 164 ? -20.716 -0.002 17.008 1.00 89.44 164 SER A N 1
ATOM 1289 C CA . SER A 1 164 ? -20.840 -0.781 15.769 1.00 89.44 164 SER A CA 1
ATOM 1290 C C . SER A 1 164 ? -21.077 0.106 14.539 1.00 89.44 164 SER A C 1
ATOM 1292 O O . SER A 1 164 ? -20.590 -0.228 13.458 1.00 89.44 164 SER A O 1
ATOM 1294 N N . ASP A 1 165 ? -21.743 1.253 14.706 1.00 89.19 165 ASP A N 1
ATOM 1295 C CA . ASP A 1 165 ? -21.953 2.237 13.640 1.00 89.19 165 ASP A CA 1
ATOM 1296 C C . ASP A 1 165 ? -20.642 2.941 13.254 1.00 89.19 165 ASP A C 1
ATOM 1298 O O . ASP A 1 165 ? -20.375 3.121 12.063 1.00 89.19 165 ASP A O 1
ATOM 1302 N N . ASP A 1 166 ? -19.784 3.270 14.225 1.00 90.25 166 ASP A N 1
ATOM 1303 C CA . ASP A 1 166 ? -18.467 3.862 13.950 1.00 90.25 166 ASP A CA 1
ATOM 1304 C C . ASP A 1 166 ? -17.556 2.886 13.208 1.00 90.25 166 ASP A C 1
ATOM 1306 O O . ASP A 1 166 ? -16.931 3.251 12.211 1.00 90.25 166 ASP A O 1
ATOM 1310 N N . ILE A 1 167 ? -17.531 1.624 13.646 1.00 86.94 167 ILE A N 1
ATOM 1311 C CA . ILE A 1 167 ? -16.768 0.561 12.984 1.00 86.94 167 ILE A CA 1
ATOM 1312 C C . ILE A 1 167 ? -17.293 0.333 11.565 1.00 86.94 167 ILE A C 1
ATOM 1314 O O . ILE A 1 167 ? -16.510 0.202 10.626 1.00 86.94 167 ILE A O 1
ATOM 1318 N N . ALA A 1 168 ? -18.615 0.305 11.376 1.00 84.88 168 ALA A N 1
ATOM 1319 C CA . ALA A 1 168 ? -19.210 0.169 10.053 1.00 84.88 168 ALA A CA 1
ATOM 1320 C C . ALA A 1 168 ? -18.835 1.346 9.144 1.00 84.88 168 ALA A C 1
ATOM 1322 O O . ALA A 1 168 ? -18.514 1.137 7.973 1.00 84.88 168 ALA A O 1
ATOM 1323 N N . TYR A 1 169 ? -18.847 2.572 9.673 1.00 85.19 169 TYR A N 1
ATOM 1324 C CA . TYR A 1 169 ? -18.398 3.743 8.932 1.00 85.19 169 TYR A CA 1
ATOM 1325 C C . TYR A 1 169 ? -16.923 3.620 8.540 1.00 85.19 169 TYR A C 1
ATOM 1327 O O . TYR A 1 169 ? -16.593 3.865 7.378 1.00 85.19 169 TYR A O 1
ATOM 1335 N N . ASP A 1 170 ? -16.060 3.225 9.478 1.00 83.44 170 ASP A N 1
ATOM 1336 C CA . ASP A 1 170 ? -14.626 3.056 9.256 1.00 83.44 170 ASP A CA 1
ATOM 1337 C C . ASP A 1 170 ? -14.344 2.043 8.145 1.00 83.44 170 ASP A C 1
ATOM 1339 O O . ASP A 1 170 ? -13.730 2.370 7.125 1.00 83.44 170 ASP A O 1
ATOM 1343 N N . LEU A 1 171 ? -14.873 0.827 8.309 1.00 81.88 171 LEU A N 1
ATOM 1344 C CA . LEU A 1 171 ? -14.671 -0.262 7.362 1.00 81.88 171 LEU A CA 1
ATOM 1345 C C . LEU A 1 171 ? -15.134 0.137 5.961 1.00 81.88 171 LEU A C 1
ATOM 1347 O O . LEU A 1 171 ? -14.375 -0.030 5.017 1.00 81.88 171 LEU A O 1
ATOM 1351 N N . ASN A 1 172 ? -16.315 0.745 5.831 1.00 77.56 172 ASN A N 1
ATOM 1352 C CA . ASN A 1 172 ? -16.898 1.064 4.525 1.00 77.56 172 ASN A CA 1
ATOM 1353 C C . ASN A 1 172 ? -16.314 2.317 3.852 1.00 77.56 172 ASN A C 1
ATOM 1355 O O . ASN A 1 172 ? -16.490 2.493 2.651 1.00 77.56 172 ASN A O 1
ATOM 1359 N N . ASN A 1 173 ? -15.698 3.244 4.598 1.00 75.81 173 ASN A N 1
ATOM 1360 C CA . ASN A 1 173 ? -15.255 4.527 4.029 1.00 75.81 173 ASN A CA 1
ATOM 1361 C C . ASN A 1 173 ? -13.742 4.737 4.045 1.00 75.81 173 ASN A C 1
ATOM 1363 O O . ASN A 1 173 ? -13.264 5.590 3.296 1.00 75.81 173 ASN A O 1
ATOM 1367 N N . ARG A 1 174 ? -12.996 4.032 4.902 1.00 75.94 174 ARG A N 1
ATOM 1368 C CA . ARG A 1 174 ? -11.540 4.202 5.040 1.00 75.94 174 ARG A CA 1
ATOM 1369 C C . ARG A 1 174 ? -10.750 2.952 4.680 1.00 75.94 174 ARG A C 1
ATOM 1371 O O . ARG A 1 174 ? -9.648 3.090 4.151 1.00 75.94 174 ARG A O 1
ATOM 1378 N N . TYR A 1 175 ? -11.299 1.773 4.960 1.00 77.19 175 TYR A N 1
ATOM 1379 C CA . TYR A 1 175 ? -10.632 0.502 4.690 1.00 77.19 175 TYR A CA 1
ATOM 1380 C C . TYR A 1 175 ? -11.072 -0.144 3.380 1.00 77.19 175 TYR A C 1
ATOM 1382 O O . TYR A 1 175 ? -10.200 -0.581 2.643 1.00 77.19 175 TYR A O 1
ATOM 1390 N N . ASP A 1 176 ? -12.371 -0.166 3.067 1.00 68.81 176 ASP A N 1
ATOM 1391 C CA . ASP A 1 176 ? -12.943 -0.597 1.777 1.00 68.81 176 ASP A CA 1
ATOM 1392 C C . ASP A 1 176 ? -12.571 0.442 0.696 1.00 68.81 176 ASP A C 1
ATOM 1394 O O . ASP A 1 176 ? -13.367 1.241 0.198 1.00 68.81 176 ASP A O 1
ATOM 1398 N N . ALA A 1 177 ? -11.267 0.511 0.412 1.00 56.69 177 ALA A N 1
ATOM 1399 C CA . ALA A 1 177 ? -10.591 1.484 -0.443 1.00 56.69 177 ALA A CA 1
ATOM 1400 C C . ALA A 1 177 ? -10.866 1.235 -1.938 1.00 56.69 177 ALA A C 1
ATOM 1402 O O . ALA A 1 177 ? -10.293 1.876 -2.829 1.00 56.69 177 ALA A O 1
ATOM 1403 N N . ASN A 1 178 ? -11.822 0.357 -2.236 1.00 55.81 178 ASN A N 1
ATOM 1404 C CA . ASN A 1 178 ? -12.353 0.101 -3.566 1.00 55.81 178 ASN A CA 1
ATOM 1405 C C . ASN A 1 178 ? -13.039 1.325 -4.198 1.00 55.81 178 ASN A C 1
ATOM 1407 O O . ASN A 1 178 ? -13.403 1.289 -5.375 1.00 55.81 178 ASN A O 1
ATOM 1411 N N . ARG A 1 179 ? -13.121 2.464 -3.491 1.00 48.53 179 ARG A N 1
ATOM 1412 C CA . ARG A 1 179 ? -13.500 3.768 -4.065 1.00 48.53 179 ARG A CA 1
ATOM 1413 C C . ARG A 1 179 ? -12.616 4.238 -5.228 1.00 48.53 179 ARG A C 1
ATOM 1415 O O . ARG A 1 179 ? -13.058 5.106 -5.982 1.00 48.53 179 ARG A O 1
ATOM 1422 N N . GLY A 1 180 ? -11.428 3.660 -5.436 1.00 43.09 180 GLY A N 1
ATOM 1423 C CA . GLY A 1 180 ? -10.564 4.020 -6.571 1.00 43.09 180 GLY A CA 1
ATOM 1424 C C . GLY A 1 180 ? -9.717 2.904 -7.188 1.00 43.09 180 GLY A C 1
ATOM 1425 O O . GLY A 1 180 ? -9.291 3.044 -8.334 1.00 43.09 180 GLY A O 1
ATOM 1426 N N . LEU A 1 181 ? -9.477 1.791 -6.488 1.00 45.25 181 LEU A N 1
ATOM 1427 C CA . LEU A 1 181 ? -8.430 0.847 -6.897 1.00 45.25 181 LEU A CA 1
ATOM 1428 C C . LEU A 1 181 ? -8.848 -0.215 -7.923 1.00 45.25 181 LEU A C 1
ATOM 1430 O O . LEU A 1 181 ? -7.975 -0.807 -8.558 1.00 45.25 181 LEU A O 1
ATOM 1434 N N . LEU A 1 182 ? -10.149 -0.411 -8.172 1.00 40.62 182 LEU A N 1
ATOM 1435 C CA . LEU A 1 182 ? -10.650 -1.528 -8.987 1.00 40.62 182 LEU A CA 1
ATOM 1436 C C . LEU A 1 182 ? -11.652 -1.152 -10.084 1.00 40.62 182 LEU A C 1
ATOM 1438 O O . LEU A 1 182 ? -12.515 -1.935 -10.471 1.00 40.62 182 LEU A O 1
ATOM 1442 N N . GLN A 1 183 ? -11.413 -0.026 -10.761 1.00 38.81 183 GLN A N 1
ATOM 1443 C CA . GLN A 1 183 ? -11.827 0.088 -12.171 1.00 38.81 183 GLN A CA 1
ATOM 1444 C C . GLN A 1 183 ? -10.878 -0.658 -13.136 1.00 38.81 183 GLN A C 1
ATOM 1446 O O . GLN A 1 183 ? -10.806 -0.343 -14.324 1.00 38.81 183 GLN A O 1
ATOM 1451 N N . MET A 1 184 ? -10.194 -1.707 -12.666 1.00 43.62 184 MET A N 1
ATOM 1452 C CA . MET A 1 184 ? -9.618 -2.754 -13.515 1.00 43.62 184 MET A CA 1
ATOM 1453 C C . MET A 1 184 ? -10.737 -3.711 -13.962 1.00 43.62 184 MET A C 1
ATOM 1455 O O . MET A 1 184 ? -10.806 -4.867 -13.553 1.00 43.62 184 MET A O 1
ATOM 1459 N N . LYS A 1 185 ? -11.669 -3.215 -14.786 1.00 36.78 185 LYS A N 1
ATOM 1460 C CA . LYS A 1 185 ? -12.724 -4.039 -15.394 1.00 36.78 185 LYS A CA 1
ATOM 1461 C C . LYS A 1 185 ? -12.098 -5.101 -16.303 1.00 36.78 185 LYS A C 1
ATOM 1463 O O . LYS A 1 185 ? -11.756 -4.783 -17.437 1.00 36.78 185 LYS A O 1
ATOM 1468 N N . ASN A 1 186 ? -11.951 -6.325 -15.782 1.00 37.16 186 ASN A N 1
ATOM 1469 C CA . ASN A 1 186 ? -12.156 -7.609 -16.481 1.00 37.16 186 ASN A CA 1
ATOM 1470 C C . ASN A 1 186 ? -11.952 -8.868 -15.598 1.00 37.16 186 ASN A C 1
ATOM 1472 O O . ASN A 1 186 ? -12.005 -9.976 -16.129 1.00 37.16 186 ASN A O 1
ATOM 1476 N N . SER A 1 187 ? -11.793 -8.765 -14.273 1.00 39.19 187 SER A N 1
ATOM 1477 C CA . SER A 1 187 ? -11.912 -9.923 -13.372 1.00 39.19 187 SER A CA 1
ATOM 1478 C C . SER A 1 187 ? -13.341 -10.038 -12.816 1.00 39.19 187 SER A C 1
ATOM 1480 O O . SER A 1 187 ? -14.021 -9.048 -12.566 1.00 39.19 187 SER A O 1
ATOM 1482 N N . ARG A 1 188 ? -13.833 -11.272 -12.654 1.00 38.22 188 ARG A N 1
ATOM 1483 C CA . ARG A 1 188 ? -15.174 -11.608 -12.127 1.00 38.22 188 ARG A CA 1
ATOM 1484 C C . ARG A 1 188 ? -15.347 -11.352 -10.620 1.00 38.22 188 ARG A C 1
ATOM 1486 O O . ARG A 1 188 ? -16.374 -11.735 -10.070 1.00 38.22 188 ARG A O 1
ATOM 1493 N N . GLU A 1 189 ? -14.388 -10.707 -9.969 1.00 43.06 189 GLU A N 1
ATOM 1494 C CA . GLU A 1 189 ? -14.457 -10.343 -8.554 1.00 43.06 189 GLU A CA 1
ATOM 1495 C C . GLU A 1 189 ? -14.728 -8.844 -8.455 1.00 43.06 189 GLU A C 1
ATOM 1497 O O . GLU A 1 189 ? -13.862 -7.999 -8.668 1.00 43.06 189 GLU A O 1
ATOM 1502 N N . SER A 1 190 ? -16.005 -8.537 -8.241 1.00 38.16 190 SER A N 1
ATOM 1503 C CA . SER A 1 190 ? -16.538 -7.195 -8.049 1.00 38.16 190 SER A CA 1
ATOM 1504 C C . SER A 1 190 ? -16.011 -6.615 -6.742 1.00 38.16 190 SER A C 1
ATOM 1506 O O . SER A 1 190 ? -16.648 -6.775 -5.710 1.00 38.16 190 SER A O 1
ATOM 1508 N N . LEU A 1 191 ? -14.884 -5.916 -6.795 1.00 42.12 191 LEU A N 1
ATOM 1509 C CA . LEU A 1 191 ? -14.430 -5.037 -5.719 1.00 42.12 191 LEU A CA 1
ATOM 1510 C C . LEU A 1 191 ? -15.129 -3.676 -5.862 1.00 42.12 191 LEU A C 1
ATOM 1512 O O . LEU A 1 191 ? -14.547 -2.660 -6.232 1.00 42.12 191 LEU A O 1
ATOM 1516 N N . THR A 1 192 ? -16.451 -3.722 -5.724 1.00 43.41 192 THR A N 1
ATOM 1517 C CA . THR A 1 192 ? -17.318 -2.570 -5.435 1.00 43.41 192 THR A CA 1
ATOM 1518 C C . THR A 1 192 ? -17.257 -2.283 -3.932 1.00 43.41 192 THR A C 1
ATOM 1520 O O . THR A 1 192 ? -16.657 -3.084 -3.235 1.00 43.41 192 THR A O 1
ATOM 1523 N N . GLU A 1 193 ? -17.886 -1.210 -3.429 1.00 53.91 193 GLU A N 1
ATOM 1524 C CA . GLU A 1 193 ? -18.275 -1.098 -2.005 1.00 53.91 193 GLU A CA 1
ATOM 1525 C C . GLU A 1 193 ? -19.123 -2.341 -1.646 1.00 53.91 193 GLU A C 1
ATOM 1527 O O . GLU A 1 193 ? -20.353 -2.338 -1.744 1.00 53.91 193 GLU A O 1
ATOM 1532 N N . ASP A 1 194 ? -18.466 -3.468 -1.390 1.00 60.19 194 ASP A N 1
ATOM 1533 C CA . ASP A 1 194 ? -19.065 -4.776 -1.155 1.00 60.19 194 ASP A CA 1
ATOM 1534 C C . ASP A 1 194 ? -19.234 -5.018 0.351 1.00 60.19 194 ASP A C 1
ATOM 1536 O O . ASP A 1 194 ? -19.815 -6.029 0.760 1.00 60.19 194 ASP A O 1
ATOM 1540 N N . GLY A 1 195 ? -18.797 -4.042 1.160 1.00 70.31 195 GLY A N 1
ATOM 1541 C CA . GLY A 1 195 ? -18.856 -4.052 2.611 1.00 70.31 195 GLY A CA 1
ATOM 1542 C C . GLY A 1 195 ? -17.858 -5.024 3.226 1.00 70.31 195 GLY A C 1
ATOM 1543 O O . GLY A 1 195 ? -18.031 -5.402 4.390 1.00 70.31 195 GLY A O 1
ATOM 1544 N N . LYS A 1 196 ? -16.856 -5.471 2.457 1.00 81.69 196 LYS A N 1
ATOM 1545 C CA . LYS A 1 196 ? -15.832 -6.419 2.879 1.00 81.69 196 LYS A CA 1
ATOM 1546 C C . LYS A 1 196 ? -14.461 -5.776 2.768 1.00 81.69 196 LYS A C 1
ATOM 1548 O O . LYS A 1 196 ? -14.013 -5.386 1.706 1.00 81.69 196 LYS A O 1
ATOM 1553 N N . VAL A 1 197 ? -13.756 -5.762 3.888 1.00 84.38 197 VAL A N 1
ATOM 1554 C CA . VAL A 1 197 ? -12.360 -5.341 3.955 1.00 84.38 197 VAL A CA 1
ATOM 1555 C C . VAL A 1 197 ? -11.487 -6.582 3.935 1.00 84.38 197 VAL A C 1
ATOM 1557 O O . VAL A 1 197 ? -11.591 -7.439 4.811 1.00 84.38 197 VAL A O 1
ATOM 1560 N N . THR A 1 198 ? -10.614 -6.681 2.949 1.00 84.50 198 THR A N 1
ATOM 1561 C CA . THR A 1 198 ? -9.613 -7.737 2.801 1.00 84.50 198 THR A CA 1
ATOM 1562 C C . THR A 1 198 ? -8.329 -7.411 3.567 1.00 84.50 198 THR A C 1
ATOM 1564 O O . THR A 1 198 ? -8.063 -6.266 3.940 1.00 84.50 198 THR A O 1
ATOM 1567 N N . GLN A 1 199 ? -7.456 -8.409 3.747 1.00 84.31 199 GLN A N 1
ATOM 1568 C CA . GLN A 1 199 ? -6.108 -8.173 4.282 1.00 84.31 199 GLN A CA 1
ATOM 1569 C C . GLN A 1 199 ? -5.325 -7.151 3.440 1.00 84.31 199 GLN A C 1
ATOM 1571 O O . GLN A 1 199 ? -4.537 -6.381 3.985 1.00 84.31 199 GLN A O 1
ATOM 1576 N N . ALA A 1 200 ? -5.515 -7.152 2.117 1.00 80.44 200 ALA A N 1
ATOM 1577 C CA . ALA A 1 200 ? -4.820 -6.242 1.212 1.00 80.44 200 ALA A CA 1
ATOM 1578 C C . ALA A 1 200 ? -5.181 -4.782 1.509 1.00 80.44 200 ALA A C 1
ATOM 1580 O O . ALA A 1 200 ? -4.297 -3.953 1.713 1.00 80.44 200 ALA A O 1
ATOM 1581 N N . GLU A 1 201 ? -6.475 -4.499 1.601 1.00 80.62 201 GLU A N 1
ATOM 1582 C CA . 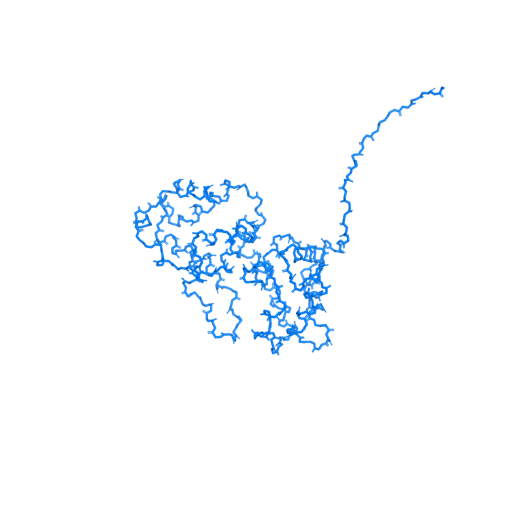GLU A 1 201 ? -7.027 -3.190 1.951 1.00 80.62 201 GLU A CA 1
ATOM 1583 C C . GLU A 1 201 ? -6.611 -2.737 3.346 1.00 80.62 201 GLU A C 1
ATOM 1585 O O . GLU A 1 201 ? -6.173 -1.603 3.534 1.00 80.62 201 GLU A O 1
ATOM 1590 N N . TRP A 1 202 ? -6.660 -3.654 4.311 1.00 84.50 202 TRP A N 1
ATOM 1591 C CA . TRP A 1 202 ? -6.190 -3.405 5.666 1.00 84.50 202 TRP A CA 1
ATOM 1592 C C . TRP A 1 202 ? -4.723 -2.977 5.699 1.00 84.50 202 TRP A C 1
ATOM 1594 O O . TRP A 1 202 ? -4.378 -1.935 6.259 1.00 84.50 202 TRP A O 1
ATOM 1604 N N . VAL A 1 203 ? -3.847 -3.771 5.079 1.00 83.69 203 VAL A N 1
ATOM 1605 C CA . VAL A 1 203 ? -2.406 -3.499 5.043 1.00 83.69 203 VAL A CA 1
ATOM 1606 C C . VAL A 1 203 ? -2.119 -2.191 4.308 1.00 83.69 203 VAL A C 1
ATOM 1608 O O . VAL A 1 203 ? -1.287 -1.405 4.769 1.00 83.69 203 VAL A O 1
ATOM 1611 N N . LEU A 1 204 ? -2.828 -1.928 3.208 1.00 79.62 204 LEU A N 1
ATOM 1612 C CA . LEU A 1 204 ? -2.698 -0.688 2.454 1.00 79.62 204 LEU A CA 1
ATOM 1613 C C . LEU A 1 204 ? -3.064 0.522 3.321 1.00 79.62 204 LEU A C 1
ATOM 1615 O O . LEU A 1 204 ? -2.229 1.415 3.477 1.00 79.62 204 LEU A O 1
ATOM 1619 N N . HIS A 1 205 ? -4.241 0.503 3.955 1.00 80.50 205 HIS A N 1
ATOM 1620 C CA . HIS A 1 205 ? -4.707 1.578 4.829 1.00 80.50 205 HIS A CA 1
ATOM 1621 C C . HIS A 1 205 ? -3.714 1.856 5.961 1.00 80.50 205 HIS A C 1
ATOM 1623 O O . HIS A 1 205 ? -3.287 2.993 6.127 1.00 80.50 205 HIS A O 1
ATOM 1629 N N . TRP A 1 206 ? -3.273 0.833 6.697 1.00 81.62 206 TRP A N 1
ATOM 1630 C CA . TRP A 1 206 ? -2.357 1.019 7.831 1.00 81.62 206 TRP A CA 1
ATOM 1631 C C . TRP A 1 206 ? -0.994 1.564 7.410 1.00 81.62 206 TRP A C 1
ATOM 1633 O O . TRP A 1 206 ? -0.431 2.438 8.074 1.00 81.62 206 TRP A O 1
ATOM 1643 N N . SER A 1 207 ? -0.465 1.078 6.286 1.00 77.88 207 SER A N 1
ATOM 1644 C CA . SER A 1 207 ? 0.801 1.584 5.756 1.00 77.88 207 SER A CA 1
ATOM 1645 C C . SER A 1 207 ? 0.703 3.046 5.309 1.00 77.88 207 SER A C 1
ATOM 1647 O O . SER A 1 207 ? 1.658 3.797 5.498 1.00 77.88 207 SER A O 1
ATOM 1649 N N . CYS A 1 208 ? -0.453 3.462 4.786 1.00 77.19 208 CYS A N 1
ATOM 1650 C CA . CYS A 1 208 ? -0.709 4.831 4.349 1.00 77.19 208 CYS A CA 1
ATOM 1651 C C . CYS A 1 208 ? -1.042 5.787 5.498 1.00 77.19 208 CYS A C 1
ATOM 1653 O O . CYS A 1 208 ? -0.404 6.827 5.625 1.00 77.19 208 CYS A O 1
ATOM 1655 N N . ALA A 1 209 ? -2.027 5.449 6.330 1.00 76.00 209 ALA A N 1
ATOM 1656 C CA . ALA A 1 209 ? -2.569 6.331 7.361 1.00 76.00 209 ALA A CA 1
ATOM 1657 C C . ALA A 1 209 ? -1.657 6.454 8.590 1.00 76.00 209 ALA A C 1
ATOM 1659 O O . ALA A 1 209 ? -1.660 7.492 9.253 1.00 76.00 209 ALA A O 1
ATOM 1660 N N . TYR A 1 210 ? -0.885 5.405 8.903 1.00 76.44 210 TYR A N 1
ATOM 1661 C CA . TYR A 1 210 ? -0.065 5.343 10.120 1.00 76.44 210 TYR A CA 1
ATOM 1662 C C . TYR A 1 210 ? 1.434 5.153 9.852 1.00 76.44 210 TYR A C 1
ATOM 1664 O O . TYR A 1 210 ? 2.234 5.135 10.795 1.00 76.44 210 TYR A O 1
ATOM 1672 N N . GLY A 1 211 ? 1.843 4.984 8.590 1.00 74.75 211 GLY A N 1
ATOM 1673 C CA . GLY A 1 211 ? 3.242 4.739 8.223 1.00 74.75 211 GLY A CA 1
ATOM 1674 C C . GLY A 1 211 ? 3.800 3.412 8.751 1.00 74.75 211 GLY A C 1
ATOM 1675 O O . GLY A 1 211 ? 5.019 3.257 8.862 1.00 74.75 211 GLY A O 1
ATOM 1676 N N . ASP A 1 212 ? 2.938 2.466 9.129 1.00 79.56 212 ASP A N 1
ATOM 1677 C CA . ASP A 1 212 ? 3.351 1.173 9.676 1.00 79.56 212 ASP A CA 1
ATOM 1678 C C . ASP A 1 212 ? 4.027 0.277 8.628 1.00 79.56 212 ASP A C 1
ATOM 1680 O O . ASP A 1 212 ? 3.885 0.466 7.417 1.00 79.56 212 ASP A O 1
ATOM 1684 N N . THR A 1 213 ? 4.804 -0.705 9.096 1.00 77.50 213 THR A N 1
ATOM 1685 C CA . THR A 1 213 ? 5.349 -1.751 8.218 1.00 77.50 213 THR A CA 1
ATOM 1686 C C . THR A 1 213 ? 4.238 -2.706 7.800 1.00 77.50 213 THR A C 1
ATOM 1688 O O . THR A 1 213 ? 3.290 -2.943 8.558 1.00 77.50 213 THR A O 1
ATOM 1691 N N . ALA A 1 214 ? 4.366 -3.326 6.623 1.00 81.19 214 ALA A N 1
ATOM 1692 C CA . ALA A 1 214 ? 3.373 -4.301 6.181 1.00 81.19 214 ALA A CA 1
ATOM 1693 C C . ALA A 1 214 ? 3.295 -5.500 7.143 1.00 81.19 214 ALA A C 1
ATOM 1695 O O . ALA A 1 214 ? 2.224 -6.056 7.369 1.00 81.19 214 ALA A O 1
ATOM 1696 N N . ALA A 1 215 ? 4.417 -5.869 7.771 1.00 81.75 215 ALA A N 1
ATOM 1697 C CA . ALA A 1 215 ? 4.461 -6.916 8.790 1.00 81.75 215 ALA A CA 1
ATOM 1698 C C . ALA A 1 215 ? 3.600 -6.586 10.018 1.00 81.75 215 ALA A C 1
ATOM 1700 O O . ALA A 1 215 ? 2.849 -7.445 10.479 1.00 81.75 215 ALA A O 1
ATOM 1701 N N . TYR A 1 216 ? 3.673 -5.351 10.524 1.00 83.62 216 TYR A N 1
ATOM 1702 C CA . TYR A 1 216 ? 2.849 -4.933 11.654 1.00 83.62 216 TYR A CA 1
ATOM 1703 C C . TYR A 1 216 ? 1.366 -4.868 11.274 1.00 83.62 216 TYR A C 1
ATOM 1705 O O . TYR A 1 216 ? 0.532 -5.413 11.992 1.00 83.62 216 TYR A O 1
ATOM 1713 N N . ALA A 1 217 ? 1.033 -4.319 10.104 1.00 85.81 217 ALA A N 1
ATOM 1714 C CA . ALA A 1 217 ? -0.349 -4.287 9.627 1.00 85.81 217 ALA A CA 1
ATOM 1715 C C . ALA A 1 217 ? -0.936 -5.697 9.403 1.00 85.81 217 ALA A C 1
ATOM 1717 O O . ALA A 1 217 ? -2.091 -5.960 9.733 1.00 85.81 217 ALA A O 1
ATOM 1718 N N . ARG A 1 218 ? -0.135 -6.649 8.903 1.00 86.19 218 ARG A N 1
ATOM 1719 C CA . ARG A 1 218 ? -0.530 -8.066 8.826 1.00 86.19 218 ARG A CA 1
ATOM 1720 C C . ARG A 1 218 ? -0.748 -8.671 10.206 1.00 86.19 218 ARG A C 1
ATOM 1722 O O . ARG A 1 218 ? -1.675 -9.453 10.387 1.00 86.19 218 ARG A O 1
ATOM 1729 N N . TYR A 1 219 ? 0.095 -8.334 11.178 1.00 86.38 219 TYR A N 1
ATOM 1730 C CA . TYR A 1 219 ? -0.093 -8.786 12.551 1.00 86.38 219 TYR A CA 1
ATOM 1731 C C . TYR A 1 219 ? -1.412 -8.259 13.135 1.00 86.38 219 TYR A C 1
ATOM 1733 O O . TYR A 1 219 ? -2.181 -9.056 13.668 1.00 86.38 219 TYR A O 1
ATOM 1741 N N . THR A 1 220 ? -1.737 -6.972 12.968 1.00 84.88 220 THR A N 1
ATOM 1742 C CA . THR A 1 220 ? -3.008 -6.411 13.462 1.00 84.88 220 THR A CA 1
ATOM 1743 C C . THR A 1 220 ? -4.220 -7.009 12.747 1.00 84.88 220 THR A C 1
ATOM 1745 O O . THR A 1 220 ? -5.203 -7.354 13.406 1.00 84.88 220 THR A O 1
ATOM 1748 N N . TRP A 1 221 ? -4.113 -7.272 11.440 1.00 85.69 221 TRP A N 1
ATOM 1749 C CA . TRP A 1 221 ? -5.105 -8.054 10.698 1.00 85.69 221 TRP A CA 1
ATOM 1750 C C . TRP A 1 221 ? -5.348 -9.429 11.331 1.00 85.69 221 TRP A C 1
ATOM 1752 O O . TRP A 1 221 ? -6.495 -9.815 11.538 1.00 85.69 221 TRP A O 1
ATOM 1762 N N . GLN A 1 222 ? -4.295 -10.168 11.697 1.00 86.31 222 GLN A N 1
ATOM 1763 C CA . GLN A 1 222 ? -4.447 -11.484 12.330 1.00 86.31 222 GLN A CA 1
ATOM 1764 C C . GLN A 1 222 ? -5.166 -11.409 13.684 1.00 86.31 222 GLN A C 1
ATOM 1766 O O . GLN A 1 222 ? -5.937 -12.311 14.011 1.00 86.31 222 GLN A O 1
ATOM 1771 N N . GLN A 1 223 ? -4.970 -10.335 14.453 1.00 84.25 223 GLN A N 1
ATOM 1772 C CA . GLN A 1 223 ? -5.655 -10.148 15.738 1.00 84.25 223 GLN A CA 1
ATOM 1773 C C . GLN A 1 223 ? -7.153 -9.859 15.562 1.00 84.25 223 GLN A C 1
ATOM 1775 O O . GLN A 1 223 ? -7.980 -10.376 16.319 1.00 84.25 223 GLN A O 1
ATOM 1780 N N . ILE A 1 224 ? -7.505 -9.061 14.551 1.00 81.31 224 ILE A N 1
ATOM 1781 C CA . ILE A 1 224 ? -8.878 -8.592 14.320 1.00 81.31 224 ILE A CA 1
ATOM 1782 C C . ILE A 1 224 ? -9.662 -9.575 13.451 1.00 81.31 224 ILE A C 1
ATOM 1784 O O . ILE A 1 224 ? -10.711 -10.067 13.864 1.00 81.31 224 ILE A O 1
ATOM 1788 N N . GLY A 1 225 ? -9.133 -9.909 12.276 1.00 80.19 225 GLY A N 1
ATOM 1789 C CA . GLY A 1 225 ? -9.751 -10.823 11.321 1.00 80.19 225 GLY A CA 1
ATOM 1790 C C . GLY A 1 225 ? -9.668 -12.291 11.733 1.00 80.19 225 GLY A C 1
ATOM 1791 O O . GLY A 1 225 ? -10.455 -13.096 11.247 1.00 80.19 225 GLY A O 1
ATOM 1792 N N . ARG A 1 226 ? -8.750 -12.668 12.640 1.00 80.75 226 ARG A N 1
ATOM 1793 C CA . ARG A 1 226 ? -8.584 -14.050 13.144 1.00 80.75 226 ARG A CA 1
ATOM 1794 C C . ARG A 1 226 ? -8.465 -15.096 12.026 1.00 80.75 226 ARG A C 1
ATOM 1796 O O . ARG A 1 226 ? -9.033 -16.183 12.118 1.00 80.75 226 ARG A O 1
ATOM 1803 N N . GLY A 1 227 ? -7.747 -14.749 10.959 1.00 72.50 227 GLY A N 1
ATOM 1804 C CA . GLY A 1 227 ? -7.577 -15.600 9.780 1.00 72.50 227 GLY A CA 1
ATOM 1805 C C . GLY A 1 227 ? -8.767 -15.618 8.813 1.00 72.50 227 GLY A C 1
ATOM 1806 O O . GLY A 1 227 ? -8.799 -16.471 7.929 1.00 72.50 227 GLY A O 1
ATOM 1807 N N . ALA A 1 228 ? -9.741 -14.715 8.962 1.00 81.81 228 ALA A N 1
ATOM 1808 C CA . ALA A 1 228 ? -10.791 -14.523 7.968 1.00 81.81 228 ALA A CA 1
ATOM 1809 C C . ALA A 1 228 ? -10.214 -14.013 6.637 1.00 81.81 228 ALA A C 1
ATOM 1811 O O . ALA A 1 228 ? -9.207 -13.308 6.610 1.00 81.81 228 ALA A O 1
ATOM 1812 N N . GLU A 1 229 ? -10.880 -14.363 5.537 1.00 81.19 229 GLU A N 1
ATOM 1813 C CA . GLU A 1 229 ? -10.570 -13.853 4.194 1.00 81.19 229 GLU A CA 1
ATOM 1814 C C . GLU A 1 229 ? -10.899 -12.358 4.072 1.00 81.19 229 GLU A C 1
ATOM 1816 O O . GLU A 1 229 ? -10.165 -11.591 3.451 1.00 81.19 229 GLU A O 1
ATOM 1821 N N . TYR A 1 230 ? -11.982 -11.942 4.727 1.00 85.31 230 TYR A N 1
ATOM 1822 C CA . TYR A 1 230 ? -12.417 -10.560 4.825 1.00 85.31 230 TYR A CA 1
ATOM 1823 C C . TYR A 1 230 ? -13.071 -10.293 6.184 1.00 85.31 230 TYR A C 1
ATOM 1825 O O . TYR A 1 230 ? -13.577 -11.213 6.842 1.00 85.31 230 TYR A O 1
ATOM 1833 N N . ILE A 1 231 ? -13.099 -9.022 6.579 1.00 86.44 231 ILE A N 1
ATOM 1834 C CA . ILE A 1 231 ? -13.914 -8.526 7.683 1.00 86.44 231 ILE A CA 1
ATOM 1835 C C . ILE A 1 231 ? -15.046 -7.645 7.162 1.00 86.44 231 ILE A C 1
ATOM 1837 O O . ILE A 1 231 ? -14.917 -7.002 6.128 1.00 86.44 231 ILE A O 1
ATOM 1841 N N . GLN A 1 232 ? -16.166 -7.625 7.869 1.00 86.19 232 GLN A N 1
ATOM 1842 C CA . GLN A 1 232 ? -17.329 -6.808 7.526 1.00 86.19 232 GLN A CA 1
ATOM 1843 C C . GLN A 1 232 ? -18.019 -6.326 8.800 1.00 86.19 232 GLN A C 1
ATOM 1845 O O . GLN A 1 232 ? -17.922 -6.968 9.850 1.00 86.19 232 GLN A O 1
ATOM 1850 N N . SER A 1 233 ? -18.761 -5.223 8.708 1.00 82.31 233 SER A N 1
ATOM 1851 C CA . SER A 1 233 ? -19.382 -4.555 9.864 1.00 82.31 233 SER A CA 1
ATOM 1852 C C . SER A 1 233 ? -20.219 -5.487 10.748 1.00 82.31 233 SER A C 1
ATOM 1854 O O . SER A 1 233 ? -20.211 -5.360 11.970 1.00 82.31 233 SER A O 1
ATOM 1856 N N . SER A 1 234 ? -20.872 -6.496 10.162 1.00 82.69 234 SER A N 1
ATOM 1857 C CA . SER A 1 234 ? -21.690 -7.461 10.905 1.00 82.69 234 SER A CA 1
ATOM 1858 C C . SER A 1 234 ? -20.911 -8.297 11.930 1.00 82.69 234 SER A C 1
ATOM 1860 O O . SER A 1 234 ? -21.524 -8.930 12.781 1.00 82.69 234 SER A O 1
ATOM 1862 N N . GLN A 1 235 ? -19.579 -8.368 11.844 1.00 84.62 235 GLN A N 1
ATOM 1863 C CA . GLN A 1 235 ? -18.745 -9.067 12.832 1.00 84.62 235 GLN A CA 1
ATOM 1864 C C . GLN A 1 235 ? -18.563 -8.267 14.129 1.00 84.62 235 GLN A C 1
ATOM 1866 O O . GLN A 1 235 ? -18.120 -8.826 15.131 1.00 84.62 235 GLN A O 1
ATOM 1871 N N . PHE A 1 236 ? -18.932 -6.985 14.120 1.00 85.25 236 PHE A N 1
ATOM 1872 C CA . PHE A 1 236 ? -18.778 -6.050 15.231 1.00 85.25 236 PHE A CA 1
ATOM 1873 C C . PHE A 1 236 ? -20.126 -5.689 15.873 1.00 85.25 236 PHE A C 1
ATOM 1875 O O . PHE A 1 236 ? -20.272 -4.625 16.461 1.00 85.25 236 PHE A O 1
ATOM 1882 N N . SER A 1 237 ? -21.123 -6.575 15.774 1.00 83.75 237 SER A N 1
ATOM 1883 C CA . SER A 1 237 ? -22.407 -6.450 16.477 1.00 83.75 237 SER A CA 1
ATOM 1884 C C . SER A 1 237 ? -22.375 -7.126 17.849 1.00 83.75 237 SER A C 1
ATOM 1886 O O . SER A 1 237 ? -21.746 -8.177 18.004 1.00 83.75 237 SER A O 1
ATOM 1888 N N . GLY A 1 238 ? -23.131 -6.607 18.811 1.00 87.12 238 GLY A N 1
ATOM 1889 C CA . GLY A 1 238 ? -23.177 -7.115 20.181 1.00 87.12 238 GLY A CA 1
ATOM 1890 C C . GLY A 1 238 ? -22.278 -6.318 21.132 1.00 87.12 238 GLY A C 1
ATOM 1891 O O . GLY A 1 238 ? -21.434 -5.529 20.699 1.00 87.12 238 GLY A O 1
ATOM 1892 N N . PRO A 1 239 ? -22.408 -6.513 22.456 1.00 87.56 239 PRO A N 1
ATOM 1893 C CA . PRO A 1 239 ? -21.466 -5.942 23.410 1.00 87.56 239 PRO A CA 1
ATOM 1894 C C . PRO A 1 239 ? -20.017 -6.387 23.113 1.00 87.56 239 PRO A C 1
ATOM 1896 O O . PRO A 1 239 ? -19.788 -7.570 22.851 1.00 87.56 239 PRO A O 1
ATOM 1899 N N . PRO A 1 240 ? -19.026 -5.480 23.200 1.00 89.81 240 PRO A N 1
ATOM 1900 C CA . PRO A 1 240 ? -19.152 -4.123 23.737 1.00 89.81 240 PRO A CA 1
ATOM 1901 C C . PRO A 1 240 ? -19.566 -3.041 22.717 1.00 89.81 240 PRO A C 1
ATOM 1903 O O . PRO A 1 240 ? -19.819 -1.914 23.131 1.00 89.81 240 PRO A O 1
ATOM 1906 N N . PHE A 1 241 ? -19.663 -3.347 21.423 1.00 89.44 241 PHE A N 1
ATOM 1907 C CA . PHE A 1 241 ? -19.921 -2.357 20.367 1.00 89.44 241 PHE A CA 1
ATOM 1908 C C . PHE A 1 241 ? -21.349 -1.797 20.383 1.00 89.44 241 PHE A C 1
ATOM 1910 O O . PHE A 1 241 ? -21.526 -0.603 20.170 1.00 89.44 241 PHE A O 1
ATOM 1917 N N . ASP A 1 242 ? -22.350 -2.606 20.741 1.00 88.50 242 ASP A N 1
ATOM 1918 C CA . ASP A 1 242 ? -23.735 -2.122 20.908 1.00 88.50 242 ASP A CA 1
ATOM 1919 C C . ASP A 1 242 ? -23.881 -1.152 22.092 1.00 88.50 242 ASP A C 1
ATOM 1921 O O . ASP A 1 242 ? -24.778 -0.313 22.121 1.00 88.50 242 ASP A O 1
ATOM 1925 N N . THR A 1 243 ? -23.019 -1.291 23.104 1.00 89.69 243 THR A N 1
ATOM 1926 C CA . THR A 1 243 ? -23.014 -0.430 24.298 1.00 89.69 243 THR A CA 1
ATOM 1927 C C . THR A 1 243 ? -22.076 0.768 24.174 1.00 89.69 243 THR A C 1
ATOM 1929 O O . THR A 1 243 ? -22.136 1.661 25.016 1.00 89.69 243 THR A O 1
ATOM 1932 N N . GLY A 1 244 ? -21.212 0.772 23.156 1.00 93.44 244 GLY A N 1
ATOM 1933 C CA . GLY A 1 244 ? -20.121 1.724 22.994 1.00 93.44 244 GLY A CA 1
ATOM 1934 C C . GLY A 1 244 ? -18.921 1.421 23.894 1.00 93.44 244 GLY A C 1
ATOM 1935 O O . GLY A 1 244 ? -19.045 1.193 25.101 1.00 93.44 244 GLY A O 1
ATOM 1936 N N . ILE A 1 245 ? -17.723 1.443 23.312 1.00 95.12 245 ILE A N 1
ATOM 1937 C CA . ILE A 1 245 ? -16.458 1.387 24.049 1.00 95.12 245 ILE A CA 1
ATOM 1938 C C . ILE A 1 245 ? -15.972 2.826 24.246 1.00 95.12 245 ILE A C 1
ATOM 1940 O O . ILE A 1 245 ? -15.700 3.490 23.253 1.00 95.12 245 ILE A O 1
ATOM 1944 N N . PRO A 1 246 ? -15.778 3.327 25.479 1.00 96.38 246 PRO A N 1
ATOM 1945 C CA . PRO A 1 246 ? -15.189 4.649 25.671 1.00 96.38 246 PRO A CA 1
ATOM 1946 C C . PRO A 1 246 ? -13.846 4.775 24.949 1.00 96.38 246 PRO A C 1
ATOM 1948 O O . PRO A 1 246 ? -12.990 3.900 25.102 1.00 96.38 246 PRO A O 1
ATOM 1951 N N . ILE A 1 247 ? -13.619 5.875 24.229 1.00 93.25 247 ILE A N 1
ATOM 1952 C CA . ILE A 1 247 ? -12.418 6.078 23.399 1.00 93.25 247 ILE A CA 1
ATOM 1953 C C . ILE A 1 247 ? -11.106 5.845 24.173 1.00 93.25 247 ILE A C 1
ATOM 1955 O O . ILE A 1 247 ? -10.163 5.233 23.672 1.00 93.25 247 ILE A O 1
ATOM 1959 N N . ALA A 1 248 ? -11.060 6.236 25.451 1.00 90.88 248 ALA A N 1
ATOM 1960 C CA . ALA A 1 248 ? -9.912 5.996 26.326 1.00 90.88 248 ALA A CA 1
ATOM 1961 C C . ALA A 1 248 ? -9.676 4.500 26.609 1.00 90.88 248 ALA A C 1
ATOM 1963 O O . ALA A 1 248 ? -8.528 4.053 26.665 1.00 90.88 248 ALA A O 1
ATOM 1964 N N . ALA A 1 249 ? -10.749 3.720 26.773 1.00 92.00 249 ALA A N 1
ATOM 1965 C CA . ALA A 1 249 ? -10.680 2.272 26.949 1.00 92.00 249 ALA A CA 1
ATOM 1966 C C . ALA A 1 249 ? -10.305 1.571 25.633 1.00 92.00 249 ALA A C 1
ATOM 1968 O O . ALA A 1 249 ? -9.451 0.683 25.643 1.00 92.00 249 ALA A O 1
ATOM 1969 N N . PHE A 1 250 ? -10.858 2.024 24.503 1.00 90.25 250 PHE A N 1
ATOM 1970 C CA . PHE A 1 250 ? -10.487 1.548 23.169 1.00 90.25 250 PHE A CA 1
ATOM 1971 C C . PHE A 1 250 ? -8.986 1.748 22.912 1.00 90.25 250 PHE A C 1
ATOM 1973 O O . PHE A 1 250 ? -8.268 0.790 22.614 1.00 90.25 250 PHE A O 1
ATOM 1980 N N . ARG A 1 251 ? -8.473 2.959 23.156 1.00 88.88 251 ARG A N 1
ATOM 1981 C CA . ARG A 1 251 ? -7.043 3.293 23.073 1.00 88.88 251 ARG A CA 1
ATOM 1982 C C . ARG A 1 251 ? -6.180 2.409 23.978 1.00 88.88 251 ARG A C 1
ATOM 1984 O O . ARG A 1 251 ? -5.124 1.939 23.562 1.00 88.88 251 ARG A O 1
ATOM 1991 N N . ALA A 1 252 ? -6.607 2.190 25.223 1.00 87.31 252 ALA A N 1
ATOM 1992 C CA . ALA A 1 252 ? -5.868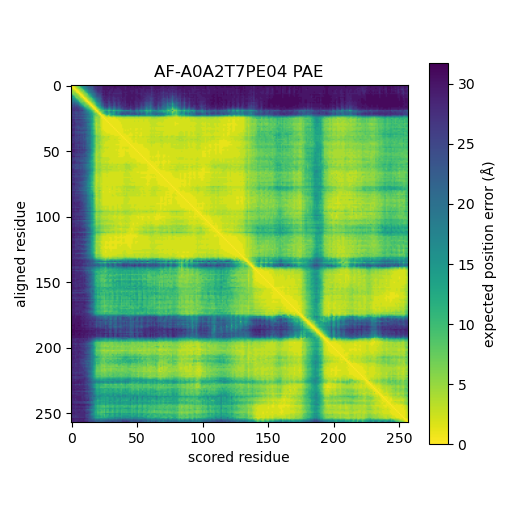 1.367 26.178 1.00 87.31 252 ALA A CA 1
ATOM 1993 C C . ALA A 1 252 ? -5.783 -0.101 25.735 1.00 87.31 252 ALA A C 1
ATOM 1995 O O . ALA A 1 252 ? -4.725 -0.710 25.882 1.00 87.31 252 ALA A O 1
ATOM 1996 N N . SER A 1 253 ? -6.862 -0.648 25.165 1.00 84.31 253 SER A N 1
ATOM 1997 C CA . SER A 1 253 ? -6.881 -2.020 24.647 1.00 84.31 253 SER A CA 1
ATOM 1998 C C . SER A 1 253 ? -5.939 -2.202 23.452 1.00 84.31 253 SER A C 1
ATOM 2000 O O . SER A 1 253 ? -5.145 -3.137 23.447 1.00 84.31 253 SER A O 1
ATOM 2002 N N . ASN A 1 254 ? -5.921 -1.250 22.513 1.00 80.38 254 ASN A N 1
ATOM 2003 C CA . ASN A 1 254 ? -5.056 -1.296 21.330 1.00 80.38 254 ASN A CA 1
ATOM 2004 C C . ASN A 1 254 ? -3.565 -1.074 21.640 1.00 80.38 254 ASN A C 1
ATOM 2006 O O . ASN A 1 254 ? -2.717 -1.418 20.828 1.00 80.38 254 ASN A O 1
ATOM 2010 N N . ARG A 1 255 ? -3.211 -0.538 22.816 1.00 79.94 255 ARG A N 1
ATOM 2011 C CA . ARG A 1 255 ? -1.806 -0.444 23.258 1.00 79.94 255 ARG A CA 1
ATOM 2012 C C . ARG A 1 255 ? -1.222 -1.797 23.687 1.00 79.94 255 ARG A C 1
ATOM 2014 O O . ARG A 1 255 ? -0.005 -1.936 23.734 1.00 79.94 255 ARG A O 1
ATOM 2021 N N . GLN A 1 256 ? -2.065 -2.750 24.091 1.00 61.56 256 GLN A N 1
ATOM 2022 C CA . GLN A 1 256 ? -1.630 -4.050 24.624 1.00 61.56 256 GLN A CA 1
ATOM 2023 C C . GLN A 1 256 ? -1.374 -5.103 23.535 1.00 61.56 256 GLN A C 1
ATOM 2025 O O . GLN A 1 256 ? -0.918 -6.198 23.864 1.00 61.56 256 GLN A O 1
ATOM 2030 N N . VAL A 1 257 ? -1.699 -4.775 22.281 1.00 54.66 257 VAL A N 1
ATOM 2031 C CA . VAL A 1 257 ? -1.607 -5.638 21.096 1.00 54.66 257 VAL A CA 1
ATOM 2032 C C . VAL A 1 257 ? -0.289 -5.400 20.375 1.00 54.66 257 VAL A C 1
ATOM 2034 O O . VAL A 1 257 ? 0.342 -6.417 20.010 1.00 54.66 257 VAL A O 1
#

pLDDT: mean 78.82, std 19.08, range [22.66, 97.38]

Foldseek 3Di:
DDDDDDDDDDDDDDDDDDDQDDQDDDLVRLLVVVLCQQCVVVPQWRALVSVQSSCQPQQCPVRPQWGALVSQLCSCCRHPNDDSLLSQLVQLLQCLLDRTHGSVVRCDPPRVVTDGSVVSSVLSVVSVVCLVVLQLDDDPDDPLRVLVVVLVQQCVVVPQFRALVSVLCCQQPQQLVLPPSPPVPDDPDPSDSPQWGASSSQLSSCCRVPVDHSVVSNVVCCVPCVPPRTDGSVVRDDPPRNVTDRSVNSSVVVVVD

Solvent-accessible surface area (backbone atoms only — not comparable to full-atom values): 14417 Å² total; per-residue (Å²): 132,87,83,92,87,86,86,82,91,75,81,85,82,79,81,93,76,82,88,62,79,36,78,80,60,53,72,70,55,40,44,52,54,54,47,56,49,30,25,68,87,66,76,57,42,29,27,31,66,23,48,34,49,34,44,58,76,64,27,23,85,87,67,82,75,49,30,40,60,68,34,38,26,49,34,35,30,25,68,42,35,44,52,65,66,58,24,46,50,53,43,30,64,75,29,52,43,50,82,49,38,45,53,76,78,37,69,40,85,62,26,61,77,39,37,50,42,70,57,52,42,50,57,54,51,49,50,58,50,45,44,64,69,72,54,44,50,92,43,96,59,52,72,67,53,46,41,50,52,54,35,50,56,34,20,65,87,69,79,54,36,29,29,36,67,22,47,32,50,39,45,55,70,61,28,33,55,39,87,70,77,51,84,68,86,81,65,95,70,78,52,51,92,70,56,54,30,35,59,27,36,46,20,42,38,37,34,28,73,51,51,45,52,61,68,56,31,47,49,54,43,46,73,74,44,66,77,48,78,52,42,44,50,82,79,44,64,49,83,59,24,71,75,38,34,45,38,70,58,49,34,55,56,65,70,77,110

Radius of gyration: 22.25 Å; Cα contacts (8 Å, |Δi|>4): 339; chains: 1; bounding box: 85×39×55 Å